Protein AF-A0A1G1YD61-F1 (afdb_monomer)

Foldseek 3Di:
DVVVVVVVVVVVPVVDDPDPVVVVVVVVVVVVVVVVVPPPPCCDPVVVCVVVCVVCVVPVPVVVVVVVVVCCCVVVVVVLVVVLCVDAAPDPSVVVVVVVLVVVLVPDPDLLVNLVSLLVLLVVLLVSLLVLLPDPPDDPVVSLNSNLVSLLSSLVSLLVLLVSLVVVLVVVVVCPVDDDDDPVLVVSLVSLQVSLVSLVVSLVSSVVSLVSHDPVSNVSCVVSSVSSVVSSVSSNVSSVVSVVVVVVVVVVVVPPPDDDDDDDDDDDDDDDDDDDDDDD

Sequence (280 aa):
MENNIIKEIKEIKKEVSPRPEWVKQSRALLLKEIAADSRPATLGIFDYSRFISQLFRQYAFEPAVVMLLIFATFLGSSLTLNAAFYSLPGAPLYRVKIALEKTQLALIPGEKEKIELKIEFAQKRFEELNKIARQTDVAPEEKTQQIKEAVAEFKTNVAAISTHLNKIKETIKQLDENKTVGQDKDQTVMMAISASAKTEELIKSIDQTIESLSETEKAEVQEIVSNVIKSAQEAGQSAQELKDQLSAEGEIKGAATSTDQAVETPVQSAGTTTDNTTQD

Radius of gyration: 48.23 Å; Cα contacts (8 Å, |Δi|>4): 158; chains: 1; bounding box: 71×90×150 Å

Structure (mmCIF, N/CA/C/O backbone):
data_AF-A0A1G1YD61-F1
#
_entry.id   AF-A0A1G1YD61-F1
#
loop_
_atom_site.group_PDB
_atom_site.id
_atom_site.type_symbol
_atom_site.label_atom_id
_atom_site.label_alt_id
_atom_site.label_comp_id
_atom_site.label_asym_id
_atom_site.label_entity_id
_atom_site.label_seq_id
_atom_site.pdbx_PDB_ins_code
_atom_site.Cartn_x
_atom_site.Cartn_y
_atom_site.Cartn_z
_atom_site.occupancy
_atom_site.B_iso_or_equiv
_atom_site.auth_seq_id
_atom_site.auth_comp_id
_atom_site.auth_asym_id
_atom_site.auth_atom_id
_atom_site.pdbx_PDB_model_num
ATOM 1 N N . MET A 1 1 ? -25.136 -58.229 -81.728 1.00 53.62 1 MET A N 1
ATOM 2 C CA . MET A 1 1 ? -24.269 -58.754 -82.812 1.00 53.62 1 MET A CA 1
ATOM 3 C C . MET A 1 1 ? -22.772 -58.657 -82.485 1.00 53.62 1 MET A C 1
ATOM 5 O O . MET A 1 1 ? -21.992 -59.341 -83.127 1.00 53.62 1 MET A O 1
ATOM 9 N N . GLU A 1 2 ? -22.354 -57.906 -81.458 1.00 59.12 2 GLU A N 1
ATOM 10 C CA . GLU A 1 2 ? -20.933 -57.670 -81.116 1.00 59.12 2 GLU A CA 1
ATOM 11 C C . GLU A 1 2 ? -20.164 -58.908 -80.609 1.00 59.12 2 GLU A C 1
ATOM 13 O O . GLU A 1 2 ? -18.976 -59.062 -80.886 1.00 59.12 2 GLU A O 1
ATOM 18 N N . ASN A 1 3 ? -20.835 -59.847 -79.932 1.00 68.00 3 ASN A N 1
ATOM 19 C CA . ASN A 1 3 ? -20.174 -61.012 -79.323 1.00 68.00 3 ASN A CA 1
ATOM 20 C C . ASN A 1 3 ? -19.639 -62.055 -80.325 1.00 68.00 3 ASN A C 1
ATOM 22 O O . ASN A 1 3 ? -18.779 -62.855 -79.956 1.00 68.00 3 ASN A O 1
ATOM 26 N N . ASN A 1 4 ? -20.122 -62.065 -81.573 1.00 72.88 4 ASN A N 1
ATOM 27 C CA . ASN A 1 4 ? -19.638 -63.004 -82.595 1.00 72.88 4 ASN A CA 1
ATOM 28 C C . ASN A 1 4 ? -18.327 -62.530 -83.233 1.00 72.88 4 ASN A C 1
ATOM 30 O O . ASN A 1 4 ? -17.418 -63.334 -83.418 1.00 72.88 4 ASN A O 1
ATOM 34 N N . ILE A 1 5 ? -18.177 -61.219 -83.440 1.00 76.12 5 ILE A N 1
ATOM 35 C CA . ILE A 1 5 ? -16.976 -60.617 -84.040 1.00 76.12 5 ILE A CA 1
ATOM 36 C C . ILE A 1 5 ? -15.741 -60.882 -83.163 1.00 76.12 5 ILE A C 1
ATOM 38 O O . ILE A 1 5 ? -14.671 -61.232 -83.655 1.00 76.12 5 ILE A O 1
ATOM 42 N N . ILE A 1 6 ? -15.891 -60.790 -81.837 1.00 77.25 6 ILE A N 1
ATOM 43 C CA . ILE A 1 6 ? -14.793 -61.050 -80.893 1.00 77.25 6 ILE A CA 1
ATOM 44 C C . ILE A 1 6 ? -14.344 -62.520 -80.947 1.00 77.25 6 ILE A C 1
ATOM 46 O O . ILE A 1 6 ? -13.149 -62.801 -80.818 1.00 77.25 6 ILE A O 1
ATOM 50 N N . LYS A 1 7 ? -15.274 -63.466 -81.144 1.00 77.69 7 LYS A N 1
ATOM 51 C CA . LYS A 1 7 ? -14.935 -64.890 -81.287 1.00 77.69 7 LYS A CA 1
ATOM 52 C C . LYS A 1 7 ? -14.167 -65.153 -82.581 1.00 77.69 7 LYS A C 1
ATOM 54 O O . LYS A 1 7 ? -13.121 -65.791 -82.514 1.00 77.69 7 LYS A O 1
ATOM 59 N N . GLU A 1 8 ? -14.617 -64.594 -83.702 1.00 76.38 8 GLU A N 1
ATOM 60 C CA . GLU A 1 8 ? -13.955 -64.738 -85.008 1.00 76.38 8 GLU A CA 1
ATOM 61 C C . GLU A 1 8 ? -12.532 -64.158 -85.002 1.00 76.38 8 GLU A C 1
ATOM 63 O O . GLU A 1 8 ? -11.581 -64.822 -85.413 1.00 76.38 8 GLU A O 1
ATOM 68 N N . ILE A 1 9 ? -12.340 -62.967 -84.424 1.00 77.25 9 ILE A N 1
ATOM 69 C CA . ILE A 1 9 ? -11.004 -62.359 -84.287 1.00 77.25 9 ILE A CA 1
ATOM 70 C C . ILE A 1 9 ? -10.076 -63.242 -83.438 1.00 77.25 9 ILE A C 1
ATOM 72 O O . ILE A 1 9 ? -8.878 -63.358 -83.714 1.00 77.25 9 ILE A O 1
ATOM 76 N N . LYS A 1 10 ? -10.607 -63.881 -82.389 1.00 75.69 10 LYS A N 1
ATOM 77 C CA . LYS A 1 10 ? -9.820 -64.734 -81.492 1.00 75.69 10 LYS A CA 1
ATOM 78 C C . LYS A 1 10 ? -9.401 -66.049 -82.153 1.00 75.69 10 LYS A C 1
ATOM 80 O O . LYS A 1 10 ? -8.330 -66.554 -81.817 1.00 75.69 10 LYS A O 1
ATOM 85 N N . GLU A 1 11 ? -10.205 -66.585 -83.069 1.00 78.12 11 GLU A N 1
ATOM 86 C CA . GLU A 1 11 ? -9.835 -67.758 -83.869 1.00 78.12 11 GLU A CA 1
ATOM 87 C C . GLU A 1 11 ? -8.770 -67.416 -84.913 1.00 78.12 11 GLU A C 1
ATOM 89 O O . GLU A 1 11 ? -7.735 -68.079 -84.943 1.00 78.12 11 GLU A O 1
ATOM 94 N N . ILE A 1 12 ? -8.916 -66.302 -85.639 1.00 74.38 12 ILE A N 1
ATOM 95 C CA . ILE A 1 12 ? -7.910 -65.836 -86.613 1.00 74.38 12 ILE A CA 1
ATOM 96 C C . ILE A 1 12 ? -6.548 -65.578 -85.940 1.00 74.38 12 ILE A C 1
ATOM 98 O O . ILE A 1 12 ? -5.494 -65.908 -86.486 1.00 74.38 12 ILE A O 1
ATOM 102 N N . LYS A 1 13 ? -6.544 -65.051 -84.708 1.00 67.25 13 LYS A N 1
ATOM 103 C CA . LYS A 1 13 ? -5.316 -64.831 -83.924 1.00 67.25 13 LYS A CA 1
ATOM 104 C C . LYS A 1 13 ? -4.564 -66.128 -83.587 1.00 67.25 13 LYS A C 1
ATOM 106 O O . LYS A 1 13 ? -3.355 -66.074 -83.371 1.00 67.25 13 LYS A O 1
ATOM 111 N N . LYS A 1 14 ? -5.244 -67.278 -83.501 1.00 69.62 14 LYS A N 1
ATOM 112 C CA . LYS A 1 14 ? -4.572 -68.566 -83.245 1.00 69.62 14 LYS A CA 1
ATOM 113 C C . LYS A 1 14 ? -3.800 -69.062 -84.467 1.00 69.62 14 LYS A C 1
ATOM 115 O O . LYS A 1 14 ? -2.797 -69.743 -84.294 1.00 69.62 14 LYS A O 1
ATOM 120 N N . GLU A 1 15 ? -4.254 -68.711 -85.665 1.00 69.19 15 GLU A N 1
ATOM 121 C CA . GLU A 1 15 ? -3.682 -69.188 -86.926 1.00 69.19 15 GLU A CA 1
ATOM 122 C C . GLU A 1 15 ? -2.624 -68.226 -87.492 1.00 69.19 15 GLU A C 1
ATOM 124 O O . GLU A 1 15 ? -1.641 -68.652 -88.097 1.00 69.19 15 GLU A O 1
ATOM 129 N N . VAL A 1 16 ? -2.745 -66.924 -87.208 1.00 70.50 16 VAL A N 1
ATOM 130 C CA . VAL A 1 16 ? -1.792 -65.900 -87.657 1.00 70.50 16 VAL A CA 1
ATOM 131 C C . VAL A 1 16 ? -0.833 -65.522 -86.526 1.00 70.50 16 VAL A C 1
ATOM 133 O O . VAL A 1 16 ? -1.076 -64.598 -85.749 1.00 70.50 16 VAL A O 1
ATOM 136 N N . SER A 1 17 ? 0.297 -66.227 -86.441 1.00 72.38 17 SER A N 1
ATOM 137 C CA . SER A 1 17 ? 1.409 -65.819 -85.571 1.00 72.38 17 SER A CA 1
ATOM 138 C C . SER A 1 17 ? 2.208 -64.667 -86.203 1.00 72.38 17 SER A C 1
ATOM 140 O O . SER A 1 17 ? 2.475 -64.696 -87.409 1.00 72.38 17 SER A O 1
ATOM 142 N N . PRO A 1 18 ? 2.616 -63.643 -85.428 1.00 75.88 18 PRO A N 1
ATOM 143 C CA . PRO A 1 18 ? 3.391 -62.525 -85.957 1.00 75.88 18 PRO A CA 1
ATOM 144 C C . PRO A 1 18 ? 4.730 -63.008 -86.522 1.00 75.88 18 PRO A C 1
ATOM 146 O O . PRO A 1 18 ? 5.376 -63.897 -85.964 1.00 75.88 18 PRO A O 1
ATOM 149 N N . ARG A 1 19 ? 5.166 -62.399 -87.633 1.00 81.94 19 ARG A N 1
ATOM 150 C CA . ARG A 1 19 ? 6.444 -62.742 -88.272 1.00 81.94 19 ARG A CA 1
ATOM 151 C C . ARG A 1 19 ? 7.584 -62.554 -87.258 1.00 81.94 19 ARG A C 1
ATOM 153 O O . ARG A 1 19 ? 7.657 -61.491 -86.637 1.00 81.94 19 ARG A O 1
ATOM 160 N N . PRO A 1 20 ? 8.498 -63.527 -87.103 1.00 80.94 20 PRO A N 1
ATOM 161 C CA . PRO A 1 20 ? 9.509 -63.506 -86.042 1.00 80.94 20 PRO A CA 1
ATOM 162 C C . PRO A 1 20 ? 10.431 -62.280 -86.112 1.00 80.94 20 PRO A C 1
ATOM 164 O O . PRO A 1 20 ? 10.836 -61.749 -85.079 1.00 80.94 20 PRO A O 1
ATOM 167 N N . GLU A 1 21 ? 10.707 -61.779 -87.316 1.00 86.88 21 GLU A N 1
ATOM 168 C CA . GLU A 1 21 ? 11.518 -60.574 -87.517 1.00 86.88 21 GLU A CA 1
ATOM 169 C C . GLU A 1 21 ? 10.833 -59.299 -87.011 1.00 86.88 21 GLU A C 1
ATOM 171 O O . GLU A 1 21 ? 11.487 -58.444 -86.416 1.00 86.88 21 GLU A O 1
ATOM 176 N N . TRP A 1 22 ? 9.506 -59.199 -87.144 1.00 86.69 22 TRP A N 1
ATOM 177 C CA . TRP A 1 22 ? 8.751 -58.069 -86.599 1.00 86.69 22 TRP A CA 1
ATOM 178 C C . TRP A 1 22 ? 8.818 -58.055 -85.070 1.00 86.69 22 TRP A C 1
ATOM 180 O O . TRP A 1 22 ? 9.111 -57.024 -84.473 1.00 86.69 22 TRP A O 1
ATOM 190 N N . VAL A 1 23 ? 8.659 -59.219 -84.430 1.00 88.25 23 VAL A N 1
ATOM 191 C CA . VAL A 1 23 ? 8.735 -59.338 -82.964 1.00 88.25 23 VAL A CA 1
ATOM 192 C C . VAL A 1 23 ? 10.109 -58.909 -82.445 1.00 88.25 23 VAL A C 1
ATOM 194 O O . VAL A 1 23 ? 10.193 -58.178 -81.457 1.00 88.25 23 VAL A O 1
ATOM 197 N N . LYS A 1 24 ? 11.193 -59.319 -83.119 1.00 88.31 24 LYS A N 1
ATOM 198 C CA . LYS A 1 24 ? 12.556 -58.902 -82.753 1.00 88.31 24 LYS A CA 1
ATOM 199 C C . LYS A 1 24 ? 12.742 -57.390 -82.879 1.00 88.31 24 LYS A C 1
ATOM 201 O O . LYS A 1 24 ? 13.282 -56.780 -81.959 1.00 88.31 24 LYS A O 1
ATOM 206 N N . GLN A 1 25 ? 12.278 -56.785 -83.973 1.00 88.25 25 GLN A N 1
ATOM 207 C CA . GLN A 1 25 ? 12.403 -55.343 -84.204 1.00 88.25 25 GLN A CA 1
ATOM 208 C C . GLN A 1 25 ? 11.571 -54.527 -83.212 1.00 88.25 25 GLN A C 1
ATOM 210 O O . GLN A 1 25 ? 12.086 -53.582 -82.620 1.00 88.25 25 GLN A O 1
ATOM 215 N N . SER A 1 26 ? 10.323 -54.924 -82.956 1.00 87.25 26 SER A N 1
ATOM 216 C CA . SER A 1 26 ? 9.474 -54.276 -81.954 1.00 87.25 26 SER A CA 1
ATOM 217 C C . SER A 1 26 ? 10.071 -54.394 -80.558 1.00 87.25 26 SER A C 1
ATOM 219 O O . SER A 1 26 ? 10.106 -53.410 -79.826 1.00 87.25 26 SER A O 1
ATOM 221 N N . ARG A 1 27 ? 10.618 -55.561 -80.195 1.00 87.06 27 ARG A N 1
ATOM 222 C CA . ARG A 1 27 ? 11.314 -55.729 -78.915 1.00 87.06 27 ARG A CA 1
ATOM 223 C C . ARG A 1 27 ? 12.541 -54.824 -78.821 1.00 87.06 27 ARG A C 1
ATOM 225 O O . ARG A 1 27 ? 12.740 -54.199 -77.788 1.00 87.06 27 ARG A O 1
ATOM 232 N N . ALA A 1 28 ? 13.344 -54.734 -79.879 1.00 89.81 28 ALA A N 1
ATOM 233 C CA . ALA A 1 28 ? 14.521 -53.870 -79.906 1.00 89.81 28 ALA A CA 1
ATOM 234 C C . ALA A 1 28 ? 14.150 -52.381 -79.789 1.00 89.81 28 ALA A C 1
ATOM 236 O O . ALA A 1 28 ? 14.800 -51.652 -79.045 1.00 89.81 28 ALA A O 1
ATOM 237 N N . LEU A 1 29 ? 13.083 -51.943 -80.465 1.00 88.44 29 LEU A N 1
ATOM 238 C CA . LEU A 1 29 ? 12.569 -50.575 -80.367 1.00 88.44 29 LEU A CA 1
ATOM 239 C C . LEU A 1 29 ? 12.036 -50.260 -78.967 1.00 88.44 29 LEU A C 1
ATOM 241 O O . LEU A 1 29 ? 12.389 -49.230 -78.406 1.00 88.44 29 LEU A O 1
ATOM 245 N N . LEU A 1 30 ? 11.257 -51.166 -78.369 1.00 89.12 30 LEU A N 1
ATOM 246 C CA . LEU A 1 30 ? 10.736 -50.985 -77.011 1.00 89.12 30 LEU A CA 1
ATOM 247 C C . LEU A 1 30 ? 11.854 -50.957 -75.970 1.00 89.12 30 LEU A C 1
ATOM 249 O O . LEU A 1 30 ? 11.824 -50.137 -75.062 1.00 89.12 30 LEU A O 1
ATOM 253 N N . LEU A 1 31 ? 12.865 -51.819 -76.107 1.00 87.69 31 LEU A N 1
ATOM 254 C CA . LEU A 1 31 ? 14.019 -51.800 -75.210 1.00 87.69 31 LEU A CA 1
ATOM 255 C C . LEU A 1 31 ? 14.847 -50.525 -75.373 1.00 87.69 31 LEU A C 1
ATOM 257 O O . LEU A 1 31 ? 15.370 -50.028 -74.383 1.00 87.69 31 LEU A O 1
ATOM 261 N N . LYS A 1 32 ? 14.939 -49.975 -76.589 1.00 83.31 32 LYS A N 1
ATOM 262 C CA . LYS A 1 32 ? 15.587 -48.683 -76.832 1.00 83.31 32 LYS A CA 1
ATOM 263 C C . LYS A 1 32 ? 14.823 -47.536 -76.165 1.00 83.31 32 LYS A C 1
ATOM 265 O O . LYS A 1 32 ? 15.465 -46.674 -75.578 1.00 83.31 32 LYS A O 1
ATOM 270 N N . GLU A 1 33 ? 13.492 -47.558 -76.208 1.00 80.31 33 GLU A N 1
ATOM 271 C CA . GLU A 1 33 ? 12.650 -46.546 -75.559 1.00 80.31 33 GLU A CA 1
ATOM 272 C C . GLU A 1 33 ? 12.723 -46.648 -74.030 1.00 80.31 33 GLU A C 1
ATOM 274 O O . GLU A 1 33 ? 12.999 -45.664 -73.356 1.00 80.31 33 GLU A O 1
ATOM 279 N N . ILE A 1 34 ? 12.605 -47.857 -73.471 1.00 75.88 34 ILE A N 1
ATOM 280 C CA . ILE A 1 34 ? 12.710 -48.087 -72.021 1.00 75.88 34 ILE A CA 1
ATOM 281 C C . ILE A 1 34 ? 14.112 -47.731 -71.507 1.00 75.88 34 ILE A C 1
ATOM 283 O O . ILE A 1 34 ? 14.251 -47.162 -70.425 1.00 75.88 34 ILE A O 1
ATOM 287 N N . ALA A 1 35 ? 15.163 -48.037 -72.273 1.00 74.69 35 ALA A N 1
ATOM 288 C CA . ALA A 1 35 ? 16.525 -47.646 -71.922 1.00 74.69 35 ALA A CA 1
ATOM 289 C C . ALA A 1 35 ? 16.739 -46.125 -72.020 1.00 74.69 35 ALA A C 1
ATOM 291 O O . ALA A 1 35 ? 17.508 -45.578 -71.232 1.00 74.69 35 ALA A O 1
ATOM 292 N N . ALA A 1 36 ? 16.056 -45.438 -72.943 1.00 67.25 36 ALA A N 1
ATOM 293 C CA . ALA A 1 36 ? 16.099 -43.980 -73.064 1.00 67.25 36 ALA A CA 1
ATOM 294 C C . ALA A 1 36 ? 15.318 -43.265 -71.943 1.00 67.25 36 ALA A C 1
ATOM 296 O O . ALA A 1 36 ? 15.744 -42.197 -71.498 1.00 67.25 36 ALA A O 1
ATOM 297 N N . ASP A 1 37 ? 14.239 -43.878 -71.444 1.00 61.28 37 ASP A N 1
ATOM 298 C CA . ASP A 1 37 ? 13.424 -43.372 -70.327 1.00 61.28 37 ASP A CA 1
ATOM 299 C C . ASP A 1 37 ? 13.930 -43.802 -68.941 1.00 61.28 37 ASP A C 1
ATOM 301 O O . ASP A 1 37 ? 13.465 -43.307 -67.914 1.00 61.28 37 ASP A O 1
ATOM 305 N N . SER A 1 38 ? 14.951 -44.662 -68.878 1.00 57.62 38 SER A N 1
ATOM 306 C CA . SER A 1 38 ? 15.644 -45.023 -67.636 1.00 57.62 38 SER A CA 1
ATOM 307 C C . SER A 1 38 ? 16.611 -43.917 -67.194 1.00 57.62 38 SER A C 1
ATOM 309 O O . SER A 1 38 ? 17.792 -44.156 -66.943 1.00 57.62 38 SER A O 1
ATOM 311 N N . ARG A 1 39 ? 16.123 -42.677 -67.080 1.00 56.72 39 ARG A N 1
ATOM 312 C CA . ARG A 1 39 ? 16.802 -41.676 -66.255 1.00 56.72 39 ARG A CA 1
ATOM 313 C C . ARG A 1 39 ? 16.566 -42.099 -64.808 1.00 56.72 39 ARG A C 1
ATOM 315 O O . ARG A 1 39 ? 15.403 -42.214 -64.421 1.00 56.72 39 ARG A O 1
ATOM 322 N N . PRO A 1 40 ? 17.603 -42.349 -63.990 1.00 54.00 40 PRO A N 1
ATOM 323 C CA . PRO A 1 40 ? 17.363 -42.535 -62.573 1.00 54.00 40 PRO A CA 1
ATOM 324 C C . PRO A 1 40 ? 16.702 -41.246 -62.087 1.00 54.00 40 PRO A C 1
ATOM 326 O O . PRO A 1 40 ? 17.297 -40.172 -62.174 1.00 54.00 40 PRO A O 1
ATOM 329 N N . ALA A 1 41 ? 15.455 -41.334 -61.625 1.00 60.03 41 ALA A N 1
ATOM 330 C CA . ALA A 1 41 ? 14.856 -40.275 -60.837 1.00 60.03 41 ALA A CA 1
ATOM 331 C C . ALA A 1 41 ? 15.638 -40.234 -59.523 1.00 60.03 41 ALA A C 1
ATOM 333 O O . ALA A 1 41 ? 15.239 -40.811 -58.514 1.00 60.03 41 ALA A O 1
ATOM 334 N N . THR A 1 42 ? 16.818 -39.617 -59.548 1.00 58.66 42 THR A N 1
ATOM 335 C CA . THR A 1 42 ? 17.535 -39.247 -58.341 1.00 58.66 42 THR A CA 1
ATOM 336 C C . THR A 1 42 ? 16.735 -38.101 -57.750 1.00 58.66 42 THR A C 1
ATOM 338 O O . THR A 1 42 ? 17.018 -36.938 -58.018 1.00 58.66 42 THR A O 1
ATOM 341 N N . LEU A 1 43 ? 15.672 -38.436 -57.018 1.00 58.88 43 LEU A N 1
ATOM 342 C CA . LEU A 1 43 ? 15.023 -37.504 -56.110 1.00 58.88 43 LEU A CA 1
ATOM 343 C C . LEU A 1 43 ? 16.099 -37.091 -55.111 1.00 58.88 43 LEU A C 1
ATOM 345 O O . LEU A 1 43 ? 16.425 -37.828 -54.179 1.00 58.88 43 LEU A O 1
ATOM 349 N N . GLY A 1 44 ? 16.732 -35.953 -55.380 1.00 63.91 44 GLY A N 1
ATOM 350 C CA . GLY A 1 44 ? 17.731 -35.403 -54.494 1.00 63.91 44 GLY A CA 1
ATOM 351 C C . GLY A 1 44 ? 17.056 -35.019 -53.186 1.00 63.91 44 GLY A C 1
ATOM 352 O O . GLY A 1 44 ? 15.923 -34.538 -53.167 1.00 63.91 44 GLY A O 1
ATOM 353 N N . ILE A 1 45 ? 17.776 -35.160 -52.075 1.00 58.62 45 ILE A N 1
ATOM 354 C CA . ILE A 1 45 ? 17.341 -34.655 -50.761 1.00 58.62 45 ILE A CA 1
ATOM 355 C C . ILE A 1 45 ? 16.951 -33.160 -50.856 1.00 58.62 45 ILE A C 1
ATOM 357 O O . ILE A 1 45 ? 16.059 -32.693 -50.150 1.00 58.62 45 ILE A O 1
ATOM 361 N N . PHE A 1 46 ? 17.563 -32.430 -51.795 1.00 63.12 46 PHE A N 1
ATOM 362 C CA . PHE A 1 46 ? 17.259 -31.038 -52.125 1.00 63.12 46 PHE A CA 1
ATOM 363 C C . PHE A 1 46 ? 15.902 -30.814 -52.819 1.00 63.12 46 PHE A C 1
ATOM 365 O O . PHE A 1 46 ? 15.307 -29.756 -52.630 1.00 63.12 46 PHE A O 1
ATOM 372 N N . ASP A 1 47 ? 15.375 -31.780 -53.573 1.00 67.12 47 ASP A N 1
ATOM 373 C CA . ASP A 1 47 ? 14.050 -31.666 -54.202 1.00 67.12 47 ASP A CA 1
ATOM 374 C C . ASP A 1 47 ? 12.938 -31.932 -53.180 1.00 67.12 47 ASP A C 1
ATOM 376 O O . ASP A 1 47 ? 11.921 -31.234 -53.152 1.00 67.12 47 ASP A O 1
ATOM 380 N N . TYR A 1 48 ? 13.183 -32.865 -52.254 1.00 65.25 48 TYR A N 1
ATOM 381 C CA . TYR A 1 48 ? 12.298 -33.122 -51.118 1.00 65.25 48 TYR A CA 1
ATOM 382 C C . TYR A 1 48 ? 12.267 -31.931 -50.147 1.00 65.25 48 TYR A C 1
ATOM 384 O O . TYR A 1 48 ? 11.200 -31.535 -49.678 1.00 65.25 48 TYR A O 1
ATOM 392 N N . SER A 1 49 ? 13.419 -31.299 -49.886 1.00 65.88 49 SER A N 1
ATOM 393 C CA . SER A 1 49 ? 13.497 -30.124 -49.009 1.00 65.88 49 SER A CA 1
ATOM 394 C C . SER A 1 49 ? 12.836 -28.885 -49.618 1.00 65.88 49 SER A C 1
ATOM 396 O O . SER A 1 49 ? 12.235 -28.097 -48.888 1.00 65.88 49 SER A O 1
ATOM 398 N N . ARG A 1 50 ? 12.865 -28.720 -50.946 1.00 66.44 50 ARG A N 1
ATOM 399 C CA . ARG A 1 50 ? 12.163 -27.629 -51.640 1.00 66.44 50 ARG A CA 1
ATOM 400 C C . ARG A 1 50 ? 10.646 -27.798 -51.571 1.00 66.44 50 ARG A C 1
ATOM 402 O O . ARG A 1 50 ? 9.944 -26.835 -51.289 1.00 66.44 50 ARG A O 1
ATOM 409 N N . PHE A 1 51 ? 10.151 -29.024 -51.737 1.00 6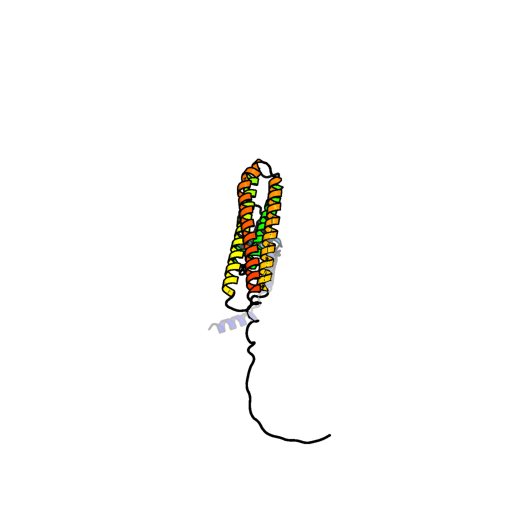4.88 51 PHE A N 1
ATOM 410 C CA . PHE A 1 51 ? 8.724 -29.332 -51.624 1.00 64.88 51 PHE A CA 1
ATOM 411 C C . PHE A 1 51 ? 8.219 -29.173 -50.181 1.00 64.88 51 PHE A C 1
ATOM 413 O O . PHE A 1 51 ? 7.226 -28.488 -49.939 1.00 64.88 51 PHE A O 1
ATOM 420 N N . ILE A 1 52 ? 8.958 -29.708 -49.202 1.00 64.06 52 ILE A N 1
ATOM 421 C CA . ILE A 1 52 ? 8.651 -29.549 -47.773 1.00 64.06 52 ILE A CA 1
ATOM 422 C C . ILE A 1 52 ? 8.717 -28.073 -47.364 1.00 64.06 52 ILE A C 1
ATOM 424 O O . ILE A 1 52 ? 7.758 -27.555 -46.802 1.00 64.06 52 ILE A O 1
ATOM 428 N N . SER A 1 53 ? 9.791 -27.348 -47.680 1.00 64.50 53 SER A N 1
ATOM 429 C CA . SER A 1 53 ? 9.903 -25.928 -47.308 1.00 64.50 53 SER A CA 1
ATOM 430 C C . SER A 1 53 ? 8.802 -25.062 -47.926 1.00 64.50 53 SER A C 1
ATOM 432 O O . SER A 1 53 ? 8.358 -24.113 -47.287 1.00 64.50 53 SER A O 1
ATOM 434 N N . GLN A 1 54 ? 8.298 -25.405 -49.113 1.00 62.47 54 GLN A N 1
ATOM 435 C CA . GLN A 1 54 ? 7.194 -24.693 -49.754 1.00 62.47 54 GLN A CA 1
ATOM 436 C C . GLN A 1 54 ? 5.827 -25.007 -49.114 1.00 62.47 54 GLN A C 1
ATOM 438 O O . GLN A 1 54 ? 5.015 -24.096 -48.977 1.00 62.47 54 GLN A O 1
ATOM 443 N N . LEU A 1 55 ? 5.608 -26.235 -48.624 1.00 58.44 55 LEU A N 1
ATOM 444 C CA . LEU A 1 55 ? 4.441 -26.597 -47.800 1.00 58.44 55 LEU A CA 1
ATOM 445 C C . LEU A 1 55 ? 4.475 -25.949 -46.402 1.00 58.44 55 LEU A C 1
ATOM 447 O O . LEU A 1 55 ? 3.457 -25.463 -45.915 1.00 58.44 55 LEU A O 1
ATOM 451 N N . PHE A 1 56 ? 5.645 -25.897 -45.760 1.00 56.53 56 PHE A N 1
ATOM 452 C CA . PHE A 1 56 ? 5.797 -25.329 -44.415 1.00 56.53 56 PHE A CA 1
ATOM 453 C C . PHE A 1 56 ? 5.830 -23.791 -44.402 1.00 56.53 56 PHE A C 1
ATOM 455 O O . PHE A 1 56 ? 5.432 -23.184 -43.410 1.00 56.53 56 PHE A O 1
ATOM 462 N N . ARG A 1 57 ? 6.225 -23.130 -45.499 1.00 59.09 57 ARG A N 1
ATOM 463 C CA . ARG A 1 57 ? 6.265 -21.657 -45.596 1.00 59.09 57 ARG A CA 1
ATOM 464 C C . ARG A 1 57 ? 4.882 -20.999 -45.545 1.00 59.09 57 ARG A C 1
ATOM 466 O O . ARG A 1 57 ? 4.807 -19.823 -45.204 1.00 59.09 57 ARG A O 1
ATOM 473 N N . GLN A 1 58 ? 3.810 -21.734 -45.847 1.00 56.50 58 GLN A N 1
ATOM 474 C CA . GLN A 1 58 ? 2.442 -21.202 -45.838 1.00 56.50 58 GLN A CA 1
ATOM 475 C C . GLN A 1 58 ? 1.661 -21.536 -44.552 1.00 56.50 58 GLN A C 1
ATOM 477 O O . GLN A 1 58 ? 0.711 -20.831 -44.241 1.00 56.50 58 GLN A O 1
ATOM 482 N N . TYR A 1 59 ? 2.095 -22.538 -43.771 1.00 57.09 59 TYR A N 1
ATOM 483 C CA . TYR A 1 59 ? 1.385 -23.008 -42.567 1.00 57.09 59 TYR A CA 1
ATOM 484 C C . TYR A 1 59 ? 2.159 -22.873 -41.243 1.00 57.09 59 TYR A C 1
ATOM 486 O O . TYR A 1 59 ? 1.557 -22.992 -40.180 1.00 57.09 59 TYR A O 1
ATOM 494 N N . ALA A 1 60 ? 3.473 -22.619 -41.257 1.00 56.66 60 ALA A N 1
ATOM 495 C CA . ALA A 1 60 ? 4.262 -22.544 -40.020 1.00 56.66 60 ALA A CA 1
ATOM 496 C C . ALA A 1 60 ? 4.263 -21.156 -39.353 1.00 56.66 60 ALA A C 1
ATOM 498 O O . ALA A 1 60 ? 4.534 -21.059 -38.158 1.00 56.66 60 ALA A O 1
ATOM 499 N N . PHE A 1 61 ? 3.959 -20.081 -40.089 1.00 57.62 61 PHE A N 1
ATOM 500 C CA . PHE A 1 61 ? 4.043 -18.722 -39.541 1.00 57.62 61 PHE A CA 1
ATOM 501 C C . PHE A 1 61 ? 2.832 -18.329 -38.684 1.00 57.62 61 PHE A C 1
ATOM 503 O O . PHE A 1 61 ? 3.005 -17.611 -37.705 1.00 57.62 61 PHE A O 1
ATOM 510 N N . GLU A 1 62 ? 1.630 -18.831 -38.971 1.00 61.69 62 GLU A N 1
ATOM 511 C CA . GLU A 1 62 ? 0.426 -18.483 -38.199 1.00 61.69 62 GLU A CA 1
ATOM 512 C C . GLU A 1 62 ? 0.430 -19.035 -36.758 1.00 61.69 62 GLU A C 1
ATOM 514 O O . GLU A 1 62 ? 0.316 -18.238 -35.823 1.00 61.69 62 GLU A O 1
ATOM 519 N N . PRO A 1 63 ? 0.631 -20.347 -36.507 1.00 69.44 63 PRO A N 1
ATOM 520 C CA . PRO A 1 63 ? 0.616 -20.870 -35.142 1.00 69.44 63 PRO A CA 1
ATOM 521 C C . PRO A 1 63 ? 1.853 -20.447 -34.344 1.00 69.44 63 PRO A C 1
ATOM 523 O O . PRO A 1 63 ? 1.761 -20.289 -33.130 1.00 69.44 63 PRO A O 1
ATOM 526 N N . ALA A 1 64 ? 2.997 -20.221 -35.000 1.00 73.19 64 ALA A N 1
ATOM 527 C CA . ALA A 1 64 ? 4.210 -19.756 -34.333 1.00 73.19 64 ALA A CA 1
ATOM 528 C C . ALA A 1 64 ? 4.079 -18.307 -33.849 1.00 73.19 64 ALA A C 1
ATOM 530 O O . ALA A 1 64 ? 4.510 -18.008 -32.741 1.00 73.19 64 ALA A O 1
ATOM 531 N N . VAL A 1 65 ? 3.448 -17.419 -34.627 1.00 76.62 65 VAL A N 1
ATOM 532 C CA . VAL A 1 65 ? 3.181 -16.034 -34.202 1.00 76.62 65 VAL A CA 1
ATOM 533 C C . VAL A 1 65 ? 2.132 -15.995 -33.096 1.00 76.62 65 VAL A C 1
ATOM 535 O O . VAL A 1 65 ? 2.311 -15.262 -32.129 1.00 76.62 65 VAL A O 1
ATOM 538 N N . VAL A 1 66 ? 1.081 -16.815 -33.174 1.00 79.69 66 VAL A N 1
ATOM 539 C CA . VAL A 1 66 ? 0.086 -16.921 -32.094 1.00 79.69 66 VAL A CA 1
ATOM 540 C C . VAL A 1 66 ? 0.715 -17.491 -30.822 1.00 79.69 66 VAL A C 1
ATOM 542 O O . VAL A 1 66 ? 0.520 -16.928 -29.752 1.00 79.69 66 VAL A O 1
ATOM 545 N N . MET A 1 67 ? 1.536 -18.540 -30.914 1.00 79.12 67 MET A N 1
ATOM 546 C CA . MET A 1 67 ? 2.269 -19.077 -29.763 1.00 79.12 67 MET A CA 1
ATOM 547 C C . MET A 1 67 ? 3.296 -18.086 -29.220 1.00 79.12 67 MET A C 1
ATOM 549 O O . MET A 1 67 ? 3.422 -17.981 -28.008 1.00 79.12 67 MET A O 1
ATOM 553 N N . LEU A 1 68 ? 3.983 -17.321 -30.073 1.00 79.62 68 LEU A N 1
ATOM 554 C CA . LEU A 1 68 ? 4.875 -16.239 -29.655 1.00 79.62 68 LEU A CA 1
ATOM 555 C C . LEU A 1 68 ? 4.093 -15.125 -28.955 1.00 79.62 68 LEU A C 1
ATOM 557 O O . LEU A 1 68 ? 4.565 -14.620 -27.950 1.00 79.62 68 LEU A O 1
ATOM 561 N N . LEU A 1 69 ? 2.904 -14.755 -29.438 1.00 78.44 69 LEU A N 1
ATOM 562 C CA . LEU A 1 69 ? 2.041 -13.763 -28.793 1.00 78.44 69 LEU A CA 1
ATOM 563 C C . LEU A 1 69 ? 1.493 -14.273 -27.461 1.00 78.44 69 LEU A C 1
ATOM 565 O O . LEU A 1 69 ? 1.474 -13.520 -26.493 1.00 78.44 69 LEU A O 1
ATOM 569 N N . ILE A 1 70 ? 1.106 -15.546 -27.376 1.00 79.50 70 ILE A N 1
ATOM 570 C CA . ILE A 1 70 ? 0.703 -16.188 -26.121 1.00 79.50 70 ILE A CA 1
ATOM 571 C C . ILE A 1 70 ? 1.895 -16.204 -25.162 1.00 79.50 70 ILE A C 1
ATOM 573 O O . ILE A 1 70 ? 1.775 -15.699 -24.054 1.00 79.50 70 ILE A O 1
ATOM 577 N N . PHE A 1 71 ? 3.072 -16.669 -25.586 1.00 76.69 71 PHE A N 1
ATOM 578 C CA . PHE A 1 71 ? 4.283 -16.636 -24.764 1.00 76.69 71 PHE A CA 1
ATOM 579 C C . PHE A 1 71 ? 4.665 -15.209 -24.365 1.00 76.69 71 PHE A C 1
ATOM 581 O O . PHE A 1 71 ? 4.952 -14.977 -23.202 1.00 76.69 71 PHE A O 1
ATOM 588 N N . ALA A 1 72 ? 4.613 -14.232 -25.266 1.00 72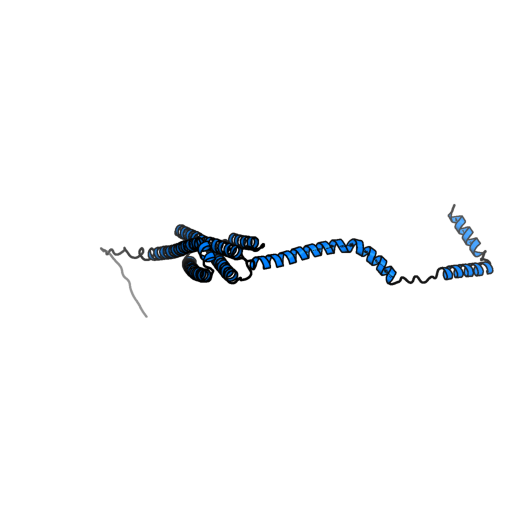.44 72 ALA A N 1
ATOM 589 C CA . ALA A 1 72 ? 4.900 -12.833 -24.966 1.00 72.44 72 ALA A CA 1
ATOM 590 C C . ALA A 1 72 ? 3.869 -12.231 -24.003 1.00 72.44 72 ALA A C 1
ATOM 592 O O . ALA A 1 72 ? 4.236 -11.436 -23.146 1.00 72.44 72 ALA A O 1
ATOM 593 N N . THR A 1 73 ? 2.603 -12.643 -24.082 1.00 68.56 73 THR A N 1
ATOM 594 C CA . THR A 1 73 ? 1.558 -12.216 -23.143 1.00 68.56 73 THR A CA 1
ATOM 595 C C . THR A 1 73 ? 1.738 -12.887 -21.786 1.00 68.56 73 THR A C 1
ATOM 597 O O . THR A 1 73 ? 1.634 -12.214 -20.770 1.00 68.56 73 THR A O 1
ATOM 600 N N . PHE A 1 74 ? 2.064 -14.179 -21.730 1.00 66.62 74 PHE A N 1
ATOM 601 C CA . PHE A 1 74 ? 2.258 -14.919 -20.480 1.00 66.62 74 PHE A CA 1
ATOM 602 C C . PHE A 1 74 ? 3.575 -14.548 -19.781 1.00 66.62 74 PHE A C 1
ATOM 604 O O . PHE A 1 74 ? 3.560 -14.212 -18.599 1.00 66.62 74 PHE A O 1
ATOM 611 N N . LEU A 1 75 ? 4.703 -14.526 -20.499 1.00 60.09 75 LEU A N 1
ATOM 612 C CA . LEU A 1 75 ? 5.991 -14.067 -19.964 1.00 60.09 75 LEU A CA 1
ATOM 613 C C . LEU A 1 75 ? 5.959 -12.565 -19.693 1.00 60.09 75 LEU A C 1
ATOM 615 O O . LEU A 1 75 ? 6.452 -12.129 -18.657 1.00 60.09 75 LEU A O 1
ATOM 619 N N . GLY A 1 76 ? 5.345 -11.781 -20.581 1.00 58.59 76 GLY A N 1
ATOM 620 C CA . GLY A 1 76 ? 5.141 -10.352 -20.378 1.00 58.59 76 GLY A CA 1
ATOM 621 C C . GLY A 1 76 ? 4.325 -10.083 -19.122 1.00 58.59 76 GLY A C 1
ATOM 622 O O . GLY A 1 76 ? 4.757 -9.276 -18.308 1.00 58.59 76 GLY A O 1
ATOM 623 N N . SER A 1 77 ? 3.222 -10.808 -18.904 1.00 57.41 77 SER A N 1
ATOM 624 C CA . SER A 1 77 ? 2.371 -10.665 -17.713 1.00 57.41 77 SER A CA 1
ATOM 625 C C . SER A 1 77 ? 3.073 -11.129 -16.439 1.00 57.41 77 SER A C 1
ATOM 627 O O . SER A 1 77 ? 3.071 -10.400 -15.456 1.00 57.41 77 SER A O 1
ATOM 629 N N . SER A 1 78 ? 3.736 -12.290 -16.423 1.00 54.84 78 SER A N 1
ATOM 630 C CA . SER A 1 78 ? 4.437 -12.753 -15.214 1.00 54.84 78 SER A CA 1
ATOM 631 C C . SER A 1 78 ? 5.628 -11.866 -14.838 1.00 54.84 78 SER A C 1
ATOM 633 O O . SER A 1 78 ? 5.837 -11.604 -13.653 1.00 54.84 78 SER A O 1
ATOM 635 N N . LEU A 1 79 ? 6.387 -11.357 -15.815 1.00 54.66 79 LE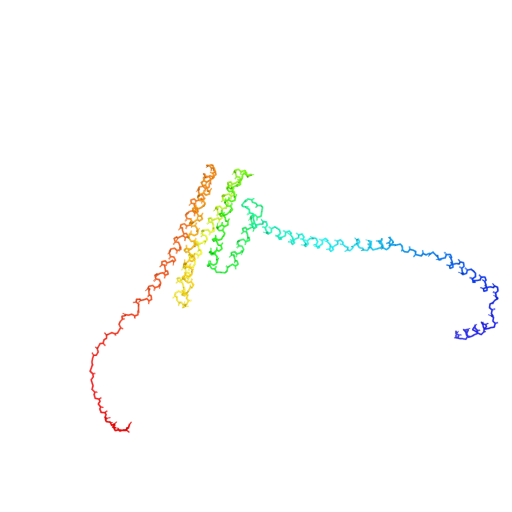U A N 1
ATOM 636 C CA . LEU A 1 79 ? 7.506 -10.448 -15.550 1.00 54.66 79 LEU A CA 1
ATOM 637 C C . LEU A 1 79 ? 7.030 -9.047 -15.144 1.00 54.66 79 LEU A C 1
ATOM 639 O O . LEU A 1 79 ? 7.600 -8.465 -14.224 1.00 54.66 79 LEU A O 1
ATOM 643 N N . THR A 1 80 ? 5.975 -8.515 -15.771 1.00 57.56 80 THR A N 1
ATOM 644 C CA . THR A 1 80 ? 5.411 -7.208 -15.381 1.00 57.56 80 THR A CA 1
ATOM 645 C C . THR A 1 80 ? 4.721 -7.249 -14.026 1.00 57.56 80 THR A C 1
ATOM 647 O O . THR A 1 80 ? 4.874 -6.303 -13.259 1.00 57.56 80 THR A O 1
ATOM 650 N N . LEU A 1 81 ? 4.029 -8.337 -13.677 1.00 55.41 81 LEU A N 1
ATOM 651 C CA . LEU A 1 81 ? 3.445 -8.501 -12.344 1.00 55.41 81 LEU A CA 1
ATOM 652 C C . LEU A 1 81 ? 4.536 -8.551 -11.271 1.00 55.41 81 LEU A C 1
ATOM 654 O O . LEU A 1 81 ? 4.434 -7.846 -10.269 1.00 55.41 81 LEU A O 1
ATOM 658 N N . ASN A 1 82 ? 5.616 -9.305 -11.501 1.00 60.16 82 ASN A N 1
ATOM 659 C CA . ASN A 1 82 ? 6.731 -9.353 -10.556 1.00 60.16 82 ASN A CA 1
ATOM 660 C C . ASN A 1 82 ? 7.426 -7.984 -10.431 1.00 60.16 82 ASN A C 1
ATOM 662 O O . ASN A 1 82 ? 7.684 -7.507 -9.329 1.00 60.16 82 ASN A O 1
ATOM 666 N N . ALA A 1 83 ? 7.648 -7.296 -11.554 1.00 65.31 83 ALA A N 1
ATOM 667 C CA . ALA A 1 83 ? 8.207 -5.945 -11.560 1.00 65.31 83 ALA A CA 1
ATOM 668 C C . ALA A 1 83 ? 7.301 -4.916 -10.856 1.00 65.31 83 ALA A C 1
ATOM 670 O O . ALA A 1 83 ? 7.810 -3.988 -10.228 1.00 65.31 83 ALA A O 1
ATOM 671 N N . ALA A 1 84 ? 5.974 -5.085 -10.898 1.00 69.75 84 ALA A N 1
ATOM 672 C CA . ALA A 1 84 ? 5.042 -4.233 -10.164 1.00 69.75 84 ALA A CA 1
ATOM 673 C C . ALA A 1 84 ? 5.212 -4.384 -8.643 1.00 69.75 84 ALA A C 1
ATOM 675 O O . ALA A 1 84 ? 5.253 -3.376 -7.942 1.00 69.75 84 ALA A O 1
ATOM 676 N N . PHE A 1 85 ? 5.408 -5.598 -8.116 1.00 75.75 85 PHE A N 1
ATOM 677 C CA . PHE A 1 85 ? 5.614 -5.795 -6.672 1.00 75.75 85 PHE A CA 1
ATOM 678 C C . PHE A 1 85 ? 6.882 -5.112 -6.137 1.00 75.75 85 PHE A C 1
ATOM 680 O O . PHE A 1 85 ? 6.873 -4.597 -5.016 1.00 75.75 85 PHE A O 1
ATOM 687 N N . TYR A 1 86 ? 7.940 -5.035 -6.948 1.00 81.19 86 TYR A N 1
ATOM 688 C CA . TYR A 1 86 ? 9.189 -4.349 -6.594 1.00 81.19 86 TYR A CA 1
ATOM 689 C C . TYR A 1 86 ? 9.232 -2.871 -6.993 1.00 81.19 86 TYR A C 1
ATOM 691 O O . TYR A 1 86 ? 10.219 -2.195 -6.700 1.00 81.19 86 TYR A O 1
ATOM 699 N N . SER A 1 87 ? 8.185 -2.355 -7.639 1.00 87.19 87 SER A N 1
ATOM 700 C CA . SER A 1 87 ? 8.146 -0.955 -8.057 1.00 87.19 87 SER A CA 1
ATOM 701 C C . SER A 1 87 ? 8.101 -0.005 -6.855 1.00 87.19 87 SER A C 1
ATOM 703 O O . SER A 1 87 ? 7.418 -0.270 -5.856 1.00 87.19 87 SER A O 1
ATOM 705 N N . LEU A 1 88 ? 8.869 1.081 -6.965 1.00 91.69 88 LEU A N 1
ATOM 706 C CA . LEU A 1 88 ? 8.861 2.217 -6.048 1.00 91.69 88 LEU A CA 1
ATOM 707 C C . LEU A 1 88 ? 7.862 3.278 -6.540 1.00 91.69 88 LEU A C 1
ATOM 709 O O . LEU A 1 88 ? 7.563 3.304 -7.739 1.00 91.69 88 LEU A O 1
ATOM 713 N N . PRO A 1 89 ? 7.377 4.162 -5.652 1.00 91.88 89 PRO A N 1
ATOM 714 C CA . PRO A 1 89 ? 6.679 5.386 -6.040 1.00 91.88 89 PRO A CA 1
ATOM 715 C C . PRO A 1 89 ? 7.367 6.107 -7.207 1.00 91.88 89 PRO A C 1
ATOM 717 O O . PRO A 1 89 ? 8.587 6.052 -7.348 1.00 91.88 89 PRO A O 1
ATOM 720 N N . GLY A 1 90 ? 6.588 6.731 -8.090 1.00 87.38 90 GLY A N 1
ATOM 721 C CA . GLY A 1 90 ? 7.094 7.320 -9.340 1.00 87.38 90 GLY A CA 1
ATOM 722 C C . GLY A 1 90 ? 7.425 6.331 -10.477 1.00 87.38 90 GLY A C 1
ATOM 723 O O . GLY A 1 90 ? 7.463 6.740 -11.638 1.00 87.38 90 GLY A O 1
ATOM 724 N N . ALA A 1 91 ? 7.587 5.028 -10.213 1.00 89.62 91 ALA A N 1
ATOM 725 C CA . ALA A 1 91 ? 7.830 4.047 -11.273 1.00 89.62 91 ALA A CA 1
ATOM 726 C C . ALA A 1 91 ? 6.554 3.741 -12.095 1.00 89.62 91 ALA A C 1
ATOM 728 O O . ALA A 1 91 ? 5.449 3.716 -11.543 1.00 89.62 91 ALA A O 1
ATOM 729 N N . PRO A 1 92 ? 6.667 3.390 -13.396 1.00 86.25 92 PRO A N 1
ATOM 730 C CA . PRO A 1 92 ? 5.503 3.164 -14.266 1.00 86.25 92 PRO A CA 1
ATOM 731 C C . PRO A 1 92 ? 4.503 2.116 -13.750 1.00 86.25 92 PRO A C 1
ATOM 733 O O . PRO A 1 92 ? 3.294 2.265 -13.921 1.00 86.25 92 PRO A O 1
ATOM 736 N N . LEU A 1 93 ? 4.999 1.058 -13.101 1.00 90.38 93 LEU A N 1
ATOM 737 C CA . LEU A 1 93 ? 4.184 -0.055 -12.600 1.00 90.38 93 LEU A CA 1
ATOM 738 C C . LEU A 1 93 ? 3.690 0.139 -11.158 1.00 90.38 93 LEU A C 1
ATOM 740 O O . LEU A 1 93 ? 2.951 -0.708 -10.655 1.00 90.38 93 LEU A O 1
ATOM 744 N N . TYR A 1 94 ? 4.017 1.257 -10.505 1.00 91.25 94 TYR A N 1
ATOM 745 C CA . TYR A 1 94 ? 3.594 1.511 -9.125 1.00 91.25 94 TYR A CA 1
ATOM 746 C C . TYR A 1 94 ? 2.074 1.613 -8.994 1.00 91.25 94 TYR A C 1
ATOM 748 O O . TYR A 1 94 ? 1.466 1.024 -8.105 1.00 91.25 94 TYR A O 1
ATOM 756 N N . ARG A 1 95 ? 1.409 2.245 -9.963 1.00 90.88 95 ARG A N 1
ATOM 757 C CA . ARG A 1 95 ? -0.062 2.300 -9.992 1.00 90.88 95 ARG A CA 1
ATOM 758 C C . ARG A 1 95 ? -0.695 0.911 -10.081 1.00 90.88 95 ARG A C 1
ATOM 760 O O . ARG A 1 95 ? -1.746 0.679 -9.488 1.00 90.88 95 ARG A O 1
ATOM 767 N N . VAL A 1 96 ? -0.047 -0.013 -10.795 1.00 90.75 96 VAL A N 1
ATOM 768 C CA . VAL A 1 96 ? -0.490 -1.411 -10.899 1.00 90.75 96 VAL A CA 1
ATOM 769 C C . VAL A 1 96 ? -0.335 -2.110 -9.551 1.00 90.75 96 VAL A C 1
ATOM 771 O O . VAL A 1 96 ? -1.263 -2.785 -9.117 1.00 90.75 96 VAL A O 1
ATOM 774 N N . LYS A 1 97 ? 0.781 -1.886 -8.847 1.00 92.56 97 LYS A N 1
ATOM 775 C CA . LYS A 1 97 ? 0.993 -2.382 -7.480 1.00 92.56 97 LYS A CA 1
ATOM 776 C C . LYS A 1 97 ? -0.130 -1.947 -6.539 1.00 92.56 97 LYS A C 1
ATOM 778 O O . LYS A 1 97 ? -0.768 -2.793 -5.921 1.00 92.56 97 LYS A O 1
ATOM 783 N N . ILE A 1 98 ? -0.434 -0.649 -6.501 1.00 94.19 98 ILE A N 1
ATOM 784 C CA . ILE A 1 98 ? -1.511 -0.106 -5.662 1.00 94.19 98 ILE A CA 1
ATOM 785 C C . ILE A 1 98 ? -2.876 -0.695 -6.047 1.00 94.19 98 ILE A C 1
ATOM 787 O O . ILE A 1 98 ? -3.692 -1.000 -5.177 1.00 94.19 98 ILE A O 1
ATOM 791 N N . ALA A 1 99 ? -3.146 -0.888 -7.340 1.00 93.12 99 ALA A N 1
ATOM 792 C CA . ALA A 1 99 ? -4.387 -1.515 -7.795 1.00 93.12 99 ALA A CA 1
ATOM 793 C C . ALA A 1 99 ? -4.499 -2.987 -7.354 1.00 93.12 99 ALA A C 1
ATOM 795 O O . ALA A 1 99 ? -5.573 -3.416 -6.923 1.00 93.12 99 ALA A O 1
ATOM 796 N N . LEU A 1 100 ? -3.401 -3.747 -7.410 1.00 91.81 100 LEU A N 1
ATOM 797 C CA . LEU A 1 100 ? -3.345 -5.128 -6.923 1.00 91.81 100 LEU A CA 1
ATOM 798 C C . LEU A 1 100 ? -3.573 -5.193 -5.408 1.00 91.81 100 LEU A C 1
ATOM 800 O O . LEU A 1 100 ? -4.396 -5.984 -4.958 1.00 91.81 100 LEU A O 1
ATOM 804 N N . GLU A 1 101 ? -2.930 -4.315 -4.636 1.00 93.88 101 GLU A N 1
ATOM 805 C CA . GLU A 1 101 ? -3.115 -4.206 -3.181 1.00 93.88 101 GLU A CA 1
ATOM 806 C C . GLU A 1 101 ? -4.575 -3.871 -2.813 1.00 93.88 101 GLU A C 1
ATOM 808 O O . GLU A 1 101 ? -5.172 -4.503 -1.940 1.00 93.88 101 GLU A O 1
ATOM 813 N N . LYS A 1 102 ? -5.205 -2.928 -3.528 1.00 94.00 102 LYS A N 1
ATOM 814 C CA . LYS A 1 102 ? -6.630 -2.590 -3.346 1.00 94.00 102 LYS A CA 1
ATOM 815 C C . LYS A 1 102 ? -7.555 -3.755 -3.695 1.00 94.00 102 LYS A C 1
ATOM 817 O O . LYS A 1 102 ? -8.545 -3.973 -3.002 1.00 94.00 102 LYS A O 1
ATOM 822 N N . THR A 1 103 ? -7.229 -4.508 -4.743 1.00 94.06 103 THR A N 1
ATOM 823 C CA . THR A 1 103 ? -7.994 -5.697 -5.143 1.00 94.06 103 THR A CA 1
ATOM 824 C C . THR A 1 103 ? -7.876 -6.794 -4.090 1.00 94.06 103 THR A C 1
ATOM 826 O O . THR A 1 103 ? -8.885 -7.374 -3.700 1.00 94.06 103 THR A O 1
ATOM 829 N N . GLN A 1 104 ? -6.668 -7.029 -3.569 1.00 93.12 104 GLN A N 1
ATOM 830 C CA . GLN A 1 104 ? -6.436 -7.973 -2.479 1.00 93.12 104 GLN A CA 1
ATOM 831 C C . GLN A 1 104 ? -7.274 -7.600 -1.252 1.00 93.12 104 GLN A C 1
ATOM 833 O O . GLN A 1 104 ? -7.962 -8.454 -0.706 1.00 93.12 104 GLN A O 1
ATOM 838 N N . LEU A 1 105 ? -7.296 -6.320 -0.873 1.00 93.75 105 LEU A N 1
ATOM 839 C CA . LEU A 1 105 ? -8.115 -5.836 0.238 1.00 93.75 105 LEU A CA 1
ATOM 840 C C . LEU A 1 105 ? -9.622 -6.019 -0.007 1.00 93.75 105 LEU A C 1
ATOM 842 O O . LEU A 1 105 ? -10.350 -6.376 0.915 1.00 93.75 105 LEU A O 1
ATOM 846 N N . ALA A 1 106 ? -10.098 -5.785 -1.232 1.00 92.31 106 ALA A N 1
ATOM 847 C CA . ALA A 1 106 ? -11.512 -5.927 -1.584 1.00 92.31 106 ALA A CA 1
ATOM 848 C C . ALA A 1 106 ? -12.001 -7.386 -1.548 1.00 92.31 106 ALA A C 1
ATOM 850 O O . ALA A 1 106 ? -13.181 -7.629 -1.305 1.00 92.31 106 ALA A O 1
ATOM 851 N N . LEU A 1 107 ? -11.103 -8.348 -1.779 1.00 94.56 107 LEU A N 1
ATOM 852 C CA . LEU A 1 107 ? -11.405 -9.780 -1.732 1.00 94.56 107 LEU A CA 1
ATOM 853 C C . LEU A 1 107 ? -11.399 -10.354 -0.307 1.00 94.56 107 LEU A C 1
ATOM 855 O O . LEU A 1 107 ? -11.903 -11.457 -0.104 1.00 94.56 107 LEU A O 1
ATOM 859 N N . ILE A 1 108 ? -10.846 -9.632 0.672 1.00 92.00 108 ILE A N 1
ATOM 860 C CA . ILE A 1 108 ? -10.805 -10.059 2.075 1.00 92.00 108 ILE A CA 1
ATOM 861 C C . ILE A 1 108 ? -12.177 -9.781 2.722 1.00 92.00 108 ILE A C 1
ATOM 863 O O . ILE A 1 108 ? -12.577 -8.617 2.825 1.00 92.00 108 ILE A O 1
ATOM 867 N N . PRO A 1 109 ? -12.910 -10.806 3.197 1.00 86.31 109 PRO A N 1
ATOM 868 C CA . PRO A 1 109 ? -14.237 -10.601 3.773 1.00 86.31 109 PRO A CA 1
ATOM 869 C C . PRO A 1 109 ? -14.193 -10.032 5.201 1.00 86.31 109 PRO A C 1
ATOM 871 O O . PRO A 1 109 ? -15.001 -9.161 5.529 1.00 86.31 109 PRO A O 1
ATOM 874 N N . GLY A 1 110 ? -13.261 -10.488 6.041 1.00 84.44 110 GLY A N 1
ATOM 875 C CA . GLY A 1 110 ? -13.229 -10.155 7.467 1.00 84.44 110 GLY A CA 1
ATOM 876 C C . GLY A 1 110 ? -12.526 -8.833 7.787 1.00 84.44 110 GLY A C 1
ATOM 877 O O . GLY A 1 110 ? -11.539 -8.451 7.162 1.00 84.44 110 GLY A O 1
ATOM 878 N N . GLU A 1 111 ? -13.067 -8.090 8.756 1.00 85.00 111 GLU A N 1
ATOM 879 C CA . GLU A 1 111 ? -12.532 -6.779 9.166 1.00 85.00 111 GLU A CA 1
ATOM 880 C C . GLU A 1 111 ? -11.178 -6.898 9.873 1.00 85.00 111 GLU A C 1
ATOM 882 O O . GLU A 1 111 ? -10.312 -6.037 9.725 1.00 85.00 111 GLU A O 1
ATOM 887 N N . LYS A 1 112 ? -10.972 -8.004 10.585 1.00 82.56 112 LYS A N 1
ATOM 888 C CA . LYS A 1 112 ? -9.716 -8.325 11.249 1.00 82.56 112 LYS A CA 1
ATOM 889 C C . LYS A 1 112 ? -8.596 -8.519 10.225 1.00 82.56 112 LYS A C 1
ATOM 891 O O . LYS A 1 112 ? -7.583 -7.832 10.274 1.00 82.56 112 LYS A O 1
ATOM 896 N N . GLU A 1 113 ? -8.807 -9.375 9.236 1.00 87.56 113 GLU A N 1
ATOM 897 C CA . GLU A 1 113 ? -7.843 -9.658 8.171 1.00 87.56 113 GLU A CA 1
ATOM 898 C C . GLU A 1 113 ? -7.544 -8.403 7.332 1.00 87.56 113 GLU A C 1
ATOM 900 O O . GLU A 1 113 ? -6.410 -8.199 6.898 1.00 87.56 113 GLU A O 1
ATOM 905 N N . LYS A 1 114 ? -8.529 -7.507 7.150 1.00 90.62 114 LYS A N 1
ATOM 906 C CA . LYS A 1 114 ? -8.300 -6.194 6.518 1.00 90.62 114 LYS A CA 1
ATOM 907 C C . LYS A 1 114 ? -7.331 -5.334 7.321 1.00 90.62 114 LYS A C 1
ATOM 909 O O . LYS A 1 114 ? -6.473 -4.695 6.718 1.00 90.62 114 LYS A O 1
ATOM 914 N N . ILE A 1 115 ? -7.444 -5.318 8.651 1.00 88.94 115 ILE A N 1
ATOM 915 C CA . ILE A 1 115 ? -6.497 -4.603 9.516 1.00 88.94 115 ILE A CA 1
ATOM 916 C C . ILE A 1 115 ? -5.088 -5.177 9.345 1.00 88.94 115 ILE A C 1
ATOM 918 O O . ILE A 1 115 ? -4.153 -4.403 9.159 1.00 88.94 115 ILE A O 1
ATOM 922 N N . GLU A 1 116 ? -4.933 -6.506 9.331 1.00 89.88 116 GLU A N 1
ATOM 923 C CA . GLU A 1 116 ? -3.623 -7.147 9.120 1.00 89.88 116 GLU A CA 1
ATOM 924 C C . GLU A 1 116 ? -2.980 -6.687 7.819 1.00 89.88 116 GLU A C 1
ATOM 926 O O . GLU A 1 116 ? -1.841 -6.219 7.796 1.00 89.88 116 GLU A O 1
ATOM 931 N N . LEU A 1 117 ? -3.757 -6.760 6.740 1.00 93.31 117 LEU A N 1
ATOM 932 C CA . LEU A 1 117 ? -3.285 -6.421 5.413 1.00 93.31 117 LEU A CA 1
ATOM 933 C C . LEU A 1 117 ? -2.947 -4.928 5.300 1.00 93.31 117 LEU A C 1
ATOM 935 O O . LEU A 1 117 ? -1.980 -4.551 4.641 1.00 93.31 117 LEU A O 1
ATOM 939 N N . LYS A 1 118 ? -3.701 -4.057 5.981 1.00 93.12 118 LYS A N 1
ATOM 940 C CA . LYS A 1 118 ? -3.390 -2.625 6.052 1.00 93.12 118 LYS A CA 1
ATOM 941 C C . LYS A 1 118 ? -2.096 -2.334 6.805 1.00 93.12 118 LYS A C 1
ATOM 943 O O . LYS A 1 118 ? -1.350 -1.461 6.362 1.00 93.12 118 LYS A O 1
ATOM 948 N N . ILE A 1 119 ? -1.798 -3.068 7.877 1.00 91.31 119 ILE A N 1
ATOM 949 C CA . ILE A 1 119 ? -0.504 -2.973 8.572 1.00 91.31 119 ILE A CA 1
ATOM 950 C C . ILE A 1 119 ? 0.620 -3.427 7.642 1.00 91.31 119 ILE A C 1
ATOM 952 O O . ILE A 1 119 ? 1.642 -2.753 7.546 1.00 91.31 119 ILE A O 1
ATOM 956 N N . GLU A 1 120 ? 0.428 -4.530 6.916 1.00 92.81 120 GLU A N 1
ATOM 957 C CA . GLU A 1 120 ? 1.418 -5.024 5.955 1.00 92.81 120 GLU A CA 1
ATOM 958 C C . GLU A 1 120 ? 1.694 -3.989 4.852 1.00 92.81 120 GLU A C 1
ATOM 960 O O . GLU A 1 120 ? 2.846 -3.720 4.511 1.00 92.81 120 GLU A O 1
ATOM 965 N N . PHE A 1 121 ? 0.652 -3.349 4.316 1.00 95.00 121 PHE A N 1
ATOM 966 C CA . PHE A 1 121 ? 0.815 -2.280 3.331 1.00 95.00 121 PHE A CA 1
ATOM 967 C C . PHE A 1 121 ? 1.504 -1.047 3.923 1.00 95.00 121 PHE A C 1
ATOM 969 O O . PHE A 1 121 ? 2.356 -0.457 3.261 1.00 95.00 121 PHE A O 1
ATOM 976 N N . ALA A 1 122 ? 1.202 -0.671 5.167 1.00 92.44 122 ALA A N 1
ATOM 977 C CA . ALA A 1 122 ? 1.916 0.397 5.866 1.00 92.44 122 ALA A CA 1
ATOM 978 C C . ALA A 1 122 ? 3.412 0.058 6.029 1.00 92.44 122 ALA A C 1
ATOM 980 O O . ALA A 1 122 ? 4.274 0.872 5.698 1.00 92.44 122 ALA A O 1
ATOM 981 N N . GLN A 1 123 ? 3.741 -1.172 6.425 1.00 93.25 123 GLN A N 1
ATOM 982 C CA . GLN A 1 123 ? 5.124 -1.641 6.511 1.00 93.25 123 GLN A CA 1
ATOM 983 C C . GLN A 1 123 ? 5.831 -1.596 5.146 1.00 93.25 123 GLN A C 1
ATOM 985 O O . GLN A 1 123 ? 6.953 -1.101 5.049 1.00 93.25 123 GLN A O 1
ATOM 990 N N . LYS A 1 124 ? 5.160 -2.018 4.068 1.00 94.06 124 LYS A N 1
ATOM 991 C CA . LYS A 1 124 ? 5.689 -1.920 2.696 1.00 94.06 124 LYS A CA 1
ATOM 992 C C . LYS A 1 124 ? 5.985 -0.477 2.287 1.00 94.06 124 LYS A C 1
ATOM 994 O O . LYS A 1 124 ? 7.048 -0.217 1.728 1.00 94.06 124 LYS A O 1
ATOM 999 N N . ARG A 1 125 ? 5.095 0.474 2.595 1.00 94.19 125 ARG A N 1
ATOM 1000 C CA . ARG A 1 125 ? 5.334 1.905 2.328 1.00 94.19 125 ARG A CA 1
ATOM 1001 C C . ARG A 1 125 ? 6.539 2.438 3.108 1.00 94.19 125 ARG A C 1
ATOM 1003 O O . ARG A 1 125 ? 7.314 3.223 2.569 1.00 94.19 125 ARG A O 1
ATOM 1010 N N . PHE A 1 126 ? 6.755 1.969 4.335 1.00 92.31 126 PHE A N 1
ATOM 1011 C CA . PHE A 1 126 ? 7.959 2.298 5.100 1.00 92.31 126 PHE A CA 1
ATOM 1012 C C . PHE A 1 126 ? 9.241 1.697 4.490 1.00 92.31 126 PHE A C 1
ATOM 1014 O O . PHE A 1 126 ? 10.276 2.361 4.413 1.00 92.31 126 PHE A O 1
ATOM 1021 N N . GLU A 1 127 ? 9.203 0.455 4.011 1.00 92.75 127 GLU A N 1
ATOM 1022 C CA . GLU A 1 127 ? 10.344 -0.145 3.306 1.00 92.75 127 GLU A CA 1
ATOM 1023 C C . GLU A 1 127 ? 10.677 0.596 2.006 1.00 92.75 127 GLU A C 1
ATOM 1025 O O . GLU A 1 127 ? 11.849 0.770 1.666 1.00 92.75 127 GLU A O 1
ATOM 1030 N N . GLU A 1 128 ? 9.659 1.046 1.275 1.00 93.06 128 GLU A N 1
ATOM 1031 C CA . GLU A 1 128 ? 9.827 1.889 0.091 1.00 93.06 128 GLU A CA 1
ATOM 1032 C C . GLU A 1 128 ? 10.456 3.231 0.450 1.00 93.06 128 GLU A C 1
ATOM 1034 O O . GLU A 1 128 ? 11.429 3.619 -0.192 1.00 93.06 128 GLU A O 1
ATOM 1039 N N . LEU A 1 129 ? 9.983 3.885 1.515 1.00 92.06 129 LEU A N 1
ATOM 1040 C CA . LEU A 1 129 ? 10.574 5.121 2.024 1.00 92.06 129 LEU A CA 1
ATOM 1041 C C . LEU A 1 129 ? 12.071 4.951 2.320 1.00 92.06 129 LEU A C 1
ATOM 1043 O O . LEU A 1 129 ? 12.878 5.768 1.886 1.00 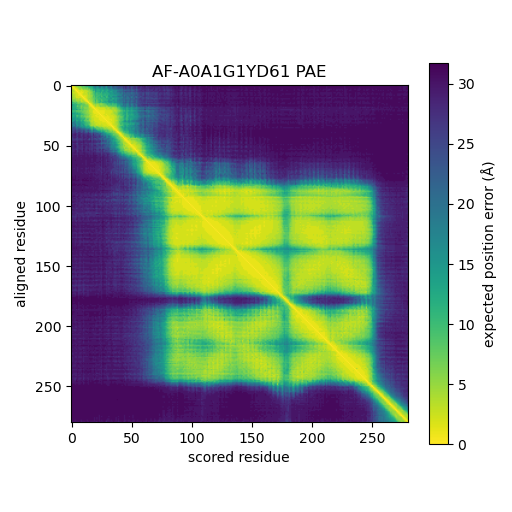92.06 129 LEU A O 1
ATOM 1047 N N . ASN A 1 130 ? 12.463 3.862 2.988 1.00 90.44 130 ASN A N 1
ATOM 1048 C CA . ASN A 1 130 ? 13.873 3.560 3.254 1.00 90.44 130 ASN A CA 1
ATOM 1049 C C . ASN A 1 130 ? 14.692 3.362 1.977 1.00 90.44 130 ASN A C 1
ATOM 1051 O O . ASN A 1 130 ? 15.842 3.797 1.899 1.00 90.44 130 ASN A O 1
ATOM 1055 N N . LYS A 1 131 ? 14.123 2.674 0.981 1.00 91.81 131 LYS A N 1
ATOM 1056 C CA . LYS A 1 131 ? 14.783 2.472 -0.314 1.00 91.81 131 LYS A CA 1
ATOM 1057 C C . LYS A 1 131 ? 14.988 3.807 -1.020 1.00 91.81 131 LYS A C 1
ATOM 1059 O O . LYS A 1 131 ? 16.102 4.065 -1.461 1.00 91.81 131 LYS A O 1
ATOM 1064 N N . ILE A 1 132 ? 13.963 4.659 -1.051 1.00 91.62 132 ILE A N 1
ATOM 1065 C CA . ILE A 1 132 ? 14.024 5.990 -1.666 1.00 91.62 132 ILE A CA 1
ATOM 1066 C C . ILE A 1 132 ? 15.040 6.876 -0.938 1.00 91.62 132 ILE A C 1
ATOM 1068 O O . ILE A 1 132 ? 15.898 7.484 -1.572 1.00 91.62 132 ILE A O 1
ATOM 1072 N N . ALA A 1 133 ? 15.022 6.901 0.398 1.00 88.06 133 ALA A N 1
ATOM 1073 C CA . ALA A 1 133 ? 15.952 7.697 1.200 1.00 88.06 133 ALA A CA 1
ATOM 1074 C C . ALA A 1 133 ? 17.425 7.369 0.893 1.00 88.06 133 ALA A C 1
ATOM 1076 O O . ALA A 1 133 ? 18.263 8.271 0.846 1.00 88.06 133 ALA A O 1
ATOM 1077 N N . ARG A 1 134 ? 17.729 6.096 0.603 1.00 89.19 134 ARG A N 1
ATOM 1078 C CA . ARG A 1 134 ? 19.075 5.609 0.257 1.00 89.19 134 ARG A CA 1
ATOM 1079 C C . ARG A 1 134 ? 19.465 5.805 -1.210 1.00 89.19 134 ARG A C 1
ATOM 1081 O O . ARG A 1 134 ? 20.623 5.571 -1.544 1.00 89.19 134 ARG A O 1
ATOM 1088 N N . GLN A 1 135 ? 18.544 6.206 -2.087 1.00 88.62 135 GLN A N 1
ATOM 1089 C CA . GLN A 1 135 ? 18.877 6.483 -3.483 1.00 88.62 135 GLN A CA 1
ATOM 1090 C C . GLN A 1 135 ? 19.711 7.762 -3.595 1.00 88.62 135 GLN A C 1
ATOM 1092 O O . GLN A 1 135 ? 19.339 8.815 -3.066 1.00 88.62 135 GLN A O 1
ATOM 1097 N N . THR A 1 136 ? 20.833 7.650 -4.307 1.00 83.50 136 THR A N 1
ATOM 1098 C CA . THR A 1 136 ? 21.754 8.750 -4.637 1.00 83.50 136 THR A CA 1
ATOM 1099 C C . THR A 1 136 ? 21.609 9.235 -6.076 1.00 83.50 136 THR A C 1
ATOM 1101 O O . THR A 1 136 ? 22.009 10.352 -6.384 1.00 83.50 136 THR A O 1
ATOM 1104 N N . ASP A 1 137 ? 21.022 8.409 -6.944 1.00 85.94 137 ASP A N 1
ATOM 1105 C CA . ASP A 1 137 ? 21.043 8.604 -8.400 1.00 85.94 137 ASP A CA 1
ATOM 1106 C C . ASP A 1 137 ? 19.749 9.248 -8.935 1.00 85.94 137 ASP A C 1
ATOM 1108 O O . ASP A 1 137 ? 19.545 9.344 -10.143 1.00 85.94 137 ASP A O 1
ATOM 1112 N N . VAL A 1 138 ? 18.859 9.671 -8.034 1.00 86.31 138 VAL A N 1
ATOM 1113 C CA . VAL A 1 138 ? 17.557 10.278 -8.340 1.00 86.31 138 VAL A CA 1
ATOM 1114 C C . VAL A 1 138 ? 17.628 11.774 -8.046 1.00 86.31 138 VAL A C 1
ATOM 1116 O O . VAL A 1 138 ? 18.208 12.185 -7.039 1.00 86.31 138 VAL A O 1
ATOM 1119 N N . ALA A 1 139 ? 17.036 12.596 -8.915 1.00 87.12 139 ALA A N 1
ATOM 1120 C CA . ALA A 1 139 ? 16.990 14.040 -8.706 1.00 87.12 139 ALA A CA 1
ATOM 1121 C C . ALA A 1 139 ? 16.276 14.378 -7.377 1.00 87.12 139 ALA A C 1
ATOM 1123 O O . ALA A 1 139 ? 15.259 13.750 -7.075 1.00 87.12 139 ALA A O 1
ATOM 1124 N N . PRO A 1 140 ? 16.736 15.379 -6.597 1.00 84.88 140 PRO A N 1
ATOM 1125 C CA . PRO A 1 140 ? 16.140 15.710 -5.296 1.00 84.88 140 PRO A CA 1
ATOM 1126 C C . PRO A 1 140 ? 14.630 15.982 -5.347 1.00 84.88 140 PRO A C 1
ATOM 1128 O O . PRO A 1 140 ? 13.888 15.555 -4.466 1.00 84.88 140 PRO A O 1
ATOM 1131 N N . GLU A 1 141 ? 14.156 16.642 -6.406 1.00 86.38 141 GLU A N 1
ATOM 1132 C CA . GLU A 1 141 ? 12.729 16.922 -6.617 1.00 86.38 141 GLU A CA 1
ATOM 1133 C C . GLU A 1 141 ? 11.918 15.634 -6.823 1.00 86.38 141 GLU A C 1
ATOM 1135 O O . GLU A 1 141 ? 10.875 15.434 -6.197 1.00 86.38 141 GLU A O 1
ATOM 1140 N N . GLU A 1 142 ? 12.422 14.723 -7.659 1.00 89.19 142 GLU A N 1
ATOM 1141 C CA . GLU A 1 142 ? 11.786 13.431 -7.913 1.00 89.19 142 GLU A CA 1
ATOM 1142 C C . GLU A 1 142 ? 11.785 12.572 -6.645 1.00 89.19 142 GLU A C 1
ATOM 1144 O O . GLU A 1 142 ? 10.746 12.041 -6.257 1.00 89.19 142 GLU A O 1
ATOM 1149 N N . LYS A 1 143 ? 12.919 12.508 -5.943 1.00 89.44 143 LYS A N 1
ATOM 1150 C CA . LYS A 1 143 ? 13.058 11.798 -4.669 1.00 89.44 143 LYS A CA 1
ATOM 1151 C C . LYS A 1 143 ? 12.067 12.315 -3.626 1.00 89.44 143 LYS A C 1
ATOM 1153 O O . LYS A 1 143 ? 11.375 11.524 -2.987 1.00 89.44 143 LYS A O 1
ATOM 1158 N N . THR A 1 144 ? 11.929 13.634 -3.506 1.00 88.19 144 THR A N 1
ATOM 1159 C CA . THR A 1 144 ? 10.957 14.263 -2.602 1.00 88.19 144 THR A CA 1
ATOM 1160 C C . THR A 1 144 ? 9.527 13.879 -2.971 1.00 88.19 144 THR A C 1
ATOM 1162 O O . THR A 1 144 ? 8.735 13.526 -2.099 1.00 88.19 144 THR A O 1
ATOM 1165 N N . GLN A 1 145 ? 9.187 13.876 -4.261 1.00 91.38 145 GLN A N 1
ATOM 1166 C CA . GLN A 1 145 ? 7.860 13.468 -4.717 1.00 91.38 145 GLN A CA 1
ATOM 1167 C C . GLN A 1 145 ? 7.566 11.992 -4.407 1.00 91.38 145 GLN A C 1
ATOM 1169 O O . GLN A 1 145 ? 6.467 11.670 -3.950 1.00 91.38 145 GLN A O 1
ATOM 1174 N N . GLN A 1 146 ? 8.546 11.107 -4.598 1.00 92.00 146 GLN A N 1
ATOM 1175 C CA . GLN A 1 146 ? 8.428 9.687 -4.259 1.00 92.00 146 GLN A CA 1
ATOM 1176 C C . GLN A 1 146 ? 8.229 9.477 -2.750 1.00 92.00 146 GLN A C 1
ATOM 1178 O O . GLN A 1 146 ? 7.383 8.680 -2.339 1.00 92.00 146 GLN A O 1
ATOM 1183 N N . ILE A 1 147 ? 8.953 10.234 -1.919 1.00 90.56 147 ILE A N 1
ATOM 1184 C CA . ILE A 1 147 ? 8.778 10.241 -0.460 1.00 90.56 147 ILE A CA 1
ATOM 1185 C C . ILE A 1 147 ? 7.360 10.689 -0.094 1.00 90.56 147 ILE A C 1
ATOM 1187 O O . ILE A 1 147 ? 6.682 10.003 0.669 1.00 90.56 147 ILE A O 1
ATOM 1191 N N . LYS A 1 148 ? 6.875 11.801 -0.663 1.00 90.88 148 LYS A N 1
ATOM 1192 C CA . LYS A 1 148 ? 5.513 12.301 -0.412 1.00 90.88 148 LYS A CA 1
ATOM 1193 C C . LYS A 1 148 ? 4.455 11.255 -0.754 1.00 90.88 148 LYS A C 1
ATOM 1195 O O . LYS A 1 148 ? 3.528 11.056 0.028 1.00 90.88 148 LYS A O 1
ATOM 1200 N N . GLU A 1 149 ? 4.600 10.569 -1.886 1.00 93.12 149 GLU A N 1
ATOM 1201 C CA . GLU A 1 149 ? 3.680 9.508 -2.308 1.00 93.12 149 GLU A CA 1
ATOM 1202 C C . GLU A 1 149 ? 3.711 8.306 -1.344 1.00 93.12 149 GLU A C 1
ATOM 1204 O O . GLU A 1 149 ? 2.651 7.854 -0.904 1.00 93.12 149 GLU A O 1
ATOM 1209 N N . ALA A 1 150 ? 4.897 7.841 -0.929 1.00 92.38 150 ALA A N 1
ATOM 1210 C CA . ALA A 1 150 ? 5.033 6.756 0.050 1.00 92.38 150 ALA A CA 1
ATOM 1211 C C . ALA A 1 150 ? 4.380 7.103 1.399 1.00 92.38 150 ALA A C 1
ATOM 1213 O O . ALA A 1 150 ? 3.622 6.304 1.956 1.00 92.38 150 ALA A O 1
ATOM 1214 N N . VAL A 1 151 ? 4.640 8.309 1.913 1.00 90.81 151 VAL A N 1
ATOM 1215 C CA . VAL A 1 151 ? 4.108 8.783 3.200 1.00 90.81 151 VAL A CA 1
ATOM 1216 C C . VAL A 1 151 ? 2.590 9.006 3.122 1.00 90.81 151 VAL A C 1
ATOM 1218 O O . VAL A 1 151 ? 1.867 8.686 4.067 1.00 90.81 151 VAL A O 1
ATOM 1221 N N . ALA A 1 152 ? 2.067 9.493 1.994 1.00 91.44 152 ALA A N 1
ATOM 1222 C CA . ALA A 1 152 ? 0.627 9.664 1.793 1.00 91.44 152 ALA A CA 1
ATOM 1223 C C . ALA A 1 152 ? -0.130 8.323 1.746 1.00 91.44 152 ALA A C 1
ATOM 1225 O O . ALA A 1 152 ? -1.201 8.180 2.347 1.00 91.44 152 ALA A O 1
ATOM 1226 N N . GLU A 1 153 ? 0.425 7.314 1.074 1.00 92.50 153 GLU A N 1
ATOM 1227 C CA . GLU A 1 153 ? -0.148 5.964 1.064 1.00 92.50 153 GLU A CA 1
ATOM 1228 C C . GLU A 1 153 ? -0.033 5.293 2.443 1.00 92.50 153 GLU A C 1
ATOM 1230 O O . GLU A 1 153 ? -0.977 4.643 2.897 1.00 92.50 153 GLU A O 1
ATOM 1235 N N . PHE A 1 154 ? 1.072 5.513 3.168 1.00 91.88 154 PHE A N 1
ATOM 1236 C CA . PHE A 1 154 ? 1.207 5.085 4.563 1.00 91.88 154 PHE A CA 1
ATOM 1237 C C . PHE A 1 154 ? 0.088 5.669 5.432 1.00 91.88 154 PHE A C 1
ATOM 1239 O O . PHE A 1 154 ? -0.637 4.918 6.085 1.00 91.88 154 PHE A O 1
ATOM 1246 N N . LYS A 1 155 ? -0.125 6.993 5.365 1.00 90.81 155 LYS A N 1
ATOM 1247 C CA . LYS A 1 155 ? -1.225 7.684 6.056 1.00 90.81 155 LYS A CA 1
ATOM 1248 C C . LYS A 1 155 ? -2.572 7.036 5.751 1.00 90.81 155 LYS A C 1
ATOM 1250 O O . LYS A 1 155 ? -3.362 6.784 6.656 1.00 90.81 155 LYS A O 1
ATOM 1255 N N . THR A 1 156 ? -2.832 6.768 4.474 1.00 92.81 156 THR A N 1
ATOM 1256 C CA . THR A 1 156 ? -4.093 6.178 4.013 1.00 92.81 156 THR A CA 1
ATOM 1257 C C . THR A 1 156 ? -4.317 4.793 4.617 1.00 92.81 156 THR A C 1
ATOM 1259 O O . THR A 1 156 ? -5.427 4.474 5.044 1.00 92.81 156 THR A O 1
ATOM 1262 N N . ASN A 1 157 ? -3.270 3.969 4.695 1.00 91.62 157 ASN A N 1
ATOM 1263 C CA . ASN A 1 157 ? -3.358 2.651 5.314 1.00 91.62 157 ASN A CA 1
ATOM 1264 C C . ASN A 1 157 ? -3.588 2.736 6.825 1.00 91.62 157 ASN A C 1
ATOM 1266 O O . ASN A 1 157 ? -4.446 2.021 7.334 1.00 91.62 157 ASN A O 1
ATOM 1270 N N . VAL A 1 158 ? -2.908 3.654 7.513 1.00 89.69 158 VAL A N 1
ATOM 1271 C CA . VAL A 1 158 ? -3.089 3.876 8.953 1.00 89.69 158 VAL A CA 1
ATOM 1272 C C . VAL A 1 158 ? -4.491 4.393 9.287 1.00 89.69 158 VAL A C 1
ATOM 1274 O O . VAL A 1 158 ? -5.156 3.837 10.153 1.00 89.69 158 VAL A O 1
ATOM 1277 N N . ALA A 1 159 ? -4.997 5.391 8.562 1.00 90.19 159 ALA A N 1
ATOM 1278 C CA . ALA A 1 159 ? -6.347 5.917 8.782 1.00 90.19 159 ALA A CA 1
ATOM 1279 C C . ALA A 1 159 ? -7.439 4.854 8.539 1.00 90.19 159 ALA A C 1
ATOM 1281 O O . ALA A 1 159 ? -8.467 4.811 9.224 1.00 90.19 159 ALA A O 1
ATOM 1282 N N . ALA A 1 160 ? -7.212 3.956 7.575 1.00 90.06 160 ALA A N 1
ATOM 1283 C CA . ALA A 1 160 ? -8.109 2.835 7.334 1.00 90.06 160 ALA A CA 1
ATOM 1284 C C . ALA A 1 160 ? -8.126 1.845 8.511 1.00 90.06 160 ALA A C 1
ATOM 1286 O O . ALA A 1 160 ? -9.194 1.326 8.825 1.00 90.06 160 ALA A O 1
ATOM 1287 N N . ILE A 1 161 ? -6.995 1.616 9.194 1.00 89.38 161 ILE A N 1
ATOM 1288 C CA . ILE A 1 161 ? -6.945 0.765 10.397 1.00 89.38 161 ILE A CA 1
ATOM 1289 C C . ILE A 1 161 ? -7.910 1.302 11.458 1.00 89.38 161 ILE A C 1
ATOM 1291 O O . ILE A 1 161 ? -8.762 0.547 11.920 1.00 89.38 161 ILE A O 1
ATOM 1295 N N . SER A 1 162 ? -7.863 2.601 11.772 1.00 85.7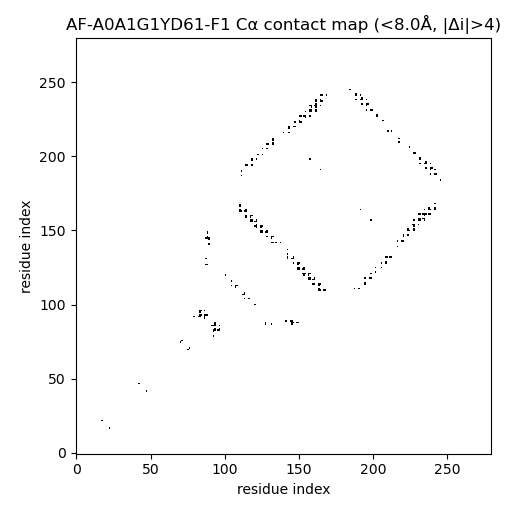5 162 SER A N 1
ATOM 1296 C CA . SER A 1 162 ? -8.795 3.236 12.721 1.00 85.75 162 SER A CA 1
ATOM 1297 C C . SER A 1 162 ? -10.255 3.036 12.306 1.00 85.75 162 SER A C 1
ATOM 1299 O O . SER A 1 162 ? -11.109 2.689 13.118 1.00 85.75 162 SER A O 1
ATOM 1301 N N . THR A 1 163 ? -10.543 3.189 11.011 1.00 89.88 163 THR A N 1
ATOM 1302 C CA . THR A 1 163 ? -11.893 3.001 10.458 1.00 89.88 163 THR A CA 1
ATOM 1303 C C . THR A 1 163 ? -12.391 1.563 10.646 1.00 89.88 163 THR A C 1
ATOM 1305 O O . THR A 1 163 ? -13.518 1.347 11.091 1.00 89.88 163 THR A O 1
ATOM 1308 N N . HIS A 1 164 ? -11.552 0.570 10.343 1.00 86.69 164 HIS A N 1
ATOM 1309 C CA . HIS A 1 164 ? -11.896 -0.843 10.505 1.00 86.69 164 HIS A CA 1
ATOM 1310 C C . HIS A 1 164 ? -12.033 -1.235 11.983 1.00 86.69 164 HIS A C 1
ATOM 1312 O O . HIS A 1 164 ? -12.959 -1.965 12.332 1.00 86.69 164 HIS A O 1
ATOM 1318 N N . LEU A 1 165 ? -11.188 -0.692 12.865 1.00 84.62 165 LEU A N 1
ATOM 1319 C CA . LEU A 1 165 ? -11.310 -0.873 14.315 1.00 84.62 165 LEU A CA 1
ATOM 1320 C C . LEU A 1 165 ? -12.642 -0.332 14.846 1.00 84.62 165 LEU A C 1
ATOM 1322 O O . LEU A 1 165 ? -13.332 -1.027 15.591 1.00 84.62 165 LEU A O 1
ATOM 1326 N N . ASN A 1 166 ? -13.057 0.855 14.402 1.00 85.62 166 ASN A N 1
ATOM 1327 C CA . ASN A 1 166 ? -14.354 1.425 14.770 1.00 85.62 166 ASN A CA 1
ATOM 1328 C C . ASN A 1 166 ? -15.526 0.578 14.259 1.00 85.62 166 ASN A C 1
ATOM 1330 O O . ASN A 1 166 ? -16.499 0.364 14.978 1.00 85.62 166 ASN A O 1
ATOM 1334 N N . LYS A 1 167 ? -15.420 0.005 13.057 1.00 86.12 167 LYS A N 1
ATOM 1335 C CA . LYS A 1 167 ? -16.447 -0.903 12.532 1.00 86.12 167 LYS A CA 1
ATOM 1336 C C . LYS A 1 167 ? -16.561 -2.194 13.348 1.00 86.12 167 LYS A C 1
ATOM 1338 O O . LYS A 1 167 ? -17.666 -2.678 13.596 1.00 86.12 167 LYS A O 1
ATOM 1343 N N . ILE A 1 168 ? -15.435 -2.746 13.796 1.00 82.19 168 ILE A N 1
ATOM 1344 C CA . ILE A 1 168 ? -15.418 -3.893 14.712 1.00 82.19 168 ILE A CA 1
ATOM 1345 C C . ILE A 1 168 ? -16.067 -3.510 16.046 1.00 82.19 168 ILE A C 1
ATOM 1347 O O . ILE A 1 168 ? -16.912 -4.253 16.538 1.00 82.19 168 ILE A O 1
ATOM 1351 N N . LYS A 1 169 ? -15.727 -2.341 16.601 1.00 81.50 169 LYS A N 1
ATOM 1352 C CA . LYS A 1 169 ? -16.319 -1.801 17.835 1.00 81.50 169 LYS A CA 1
ATOM 1353 C C . LYS A 1 169 ? -17.849 -1.731 17.754 1.00 81.50 169 LYS A C 1
ATOM 1355 O O . LYS A 1 169 ? -18.547 -2.198 18.653 1.00 81.50 169 LYS A O 1
ATOM 1360 N N . GLU A 1 170 ? -18.376 -1.193 16.656 1.00 82.44 170 GLU A N 1
ATOM 1361 C CA . GLU A 1 170 ? -19.819 -1.136 16.393 1.00 82.44 170 GLU A CA 1
ATOM 1362 C C . GLU A 1 170 ? -20.438 -2.530 16.261 1.00 82.44 170 GLU A C 1
ATOM 1364 O O . GLU A 1 170 ? -21.500 -2.789 16.823 1.00 82.44 170 GLU A O 1
ATOM 1369 N N . THR A 1 171 ? -19.754 -3.442 15.569 1.00 78.62 171 THR A N 1
ATOM 1370 C CA . THR A 1 171 ? -20.209 -4.828 15.387 1.00 78.62 171 THR A CA 1
ATOM 1371 C C . THR A 1 171 ? -20.296 -5.562 16.728 1.00 78.62 171 THR A C 1
ATOM 1373 O O . THR A 1 171 ? -21.288 -6.234 16.995 1.00 78.62 171 THR A O 1
ATOM 1376 N N . ILE A 1 172 ? -19.307 -5.384 17.611 1.00 73.12 172 ILE A N 1
ATOM 1377 C CA . ILE A 1 172 ? -19.311 -5.940 18.974 1.00 73.12 172 ILE A CA 1
ATOM 1378 C C . ILE A 1 172 ? -20.500 -5.397 19.772 1.00 73.12 172 ILE A C 1
ATOM 1380 O O . ILE A 1 172 ? -21.235 -6.184 20.364 1.00 73.12 172 ILE A O 1
ATOM 1384 N N . LYS A 1 173 ? -20.744 -4.081 19.710 1.00 75.00 173 LYS A N 1
ATOM 1385 C CA . LYS A 1 173 ? -21.881 -3.437 20.385 1.00 75.00 173 LYS A CA 1
ATOM 1386 C C . LYS A 1 173 ? -23.239 -3.972 19.908 1.00 75.00 173 LYS A C 1
ATOM 1388 O O . LYS A 1 173 ? -24.186 -4.009 20.683 1.00 75.00 173 LYS A O 1
ATOM 1393 N N . GLN A 1 174 ? -23.347 -4.363 18.637 1.00 70.62 174 GLN A N 1
ATOM 1394 C CA . GLN A 1 174 ? -24.576 -4.913 18.048 1.00 70.62 174 GLN A CA 1
ATOM 1395 C C . GLN A 1 174 ? -24.766 -6.414 18.329 1.00 70.62 174 GLN A C 1
ATOM 1397 O O . GLN A 1 174 ? -25.896 -6.892 18.359 1.00 70.62 174 GLN A O 1
ATOM 1402 N N . LEU A 1 175 ? -23.681 -7.166 18.537 1.00 63.59 175 LEU A N 1
ATOM 1403 C CA . LEU A 1 175 ? -23.710 -8.617 18.770 1.00 63.59 175 LEU A CA 1
ATOM 1404 C C . LEU A 1 175 ? -24.046 -9.013 20.217 1.00 63.59 175 LEU A C 1
ATOM 1406 O O . LEU A 1 175 ? -24.284 -10.190 20.476 1.00 63.59 175 LEU A O 1
ATOM 1410 N N . ASP A 1 176 ? -24.113 -8.065 21.152 1.00 56.31 176 ASP A N 1
ATOM 1411 C CA . ASP A 1 176 ? -24.447 -8.333 22.559 1.00 56.31 176 ASP A CA 1
ATOM 1412 C C . ASP A 1 176 ? -25.891 -8.852 22.777 1.00 56.31 176 ASP A C 1
ATOM 1414 O O . ASP A 1 176 ? -26.213 -9.351 23.857 1.00 56.31 176 ASP A O 1
ATOM 1418 N N . GLU A 1 177 ? -26.745 -8.848 21.742 1.00 55.78 177 GLU A N 1
ATOM 1419 C CA . GLU A 1 177 ? -28.092 -9.441 21.785 1.00 55.78 177 GLU A CA 1
ATOM 1420 C C . GLU A 1 177 ? -28.148 -10.942 21.434 1.00 55.78 177 GLU A C 1
ATOM 1422 O O . GLU A 1 177 ? -29.148 -11.593 21.745 1.00 55.78 177 GLU A O 1
ATOM 1427 N N . ASN A 1 178 ? -27.109 -11.549 20.837 1.00 47.31 178 ASN A N 1
ATOM 1428 C CA . ASN A 1 178 ? -27.144 -12.980 20.507 1.00 47.31 178 ASN A CA 1
ATOM 1429 C C . ASN A 1 178 ? -25.797 -13.688 20.730 1.00 47.31 178 ASN A C 1
ATOM 1431 O O . ASN A 1 178 ? -24.728 -13.227 20.349 1.00 47.31 178 ASN A O 1
ATOM 1435 N N . LYS A 1 179 ? -25.867 -14.829 21.415 1.00 57.19 179 LYS A N 1
ATOM 1436 C CA . LYS A 1 179 ? -24.768 -15.525 22.100 1.00 57.19 179 LYS A CA 1
ATOM 1437 C C . LYS A 1 179 ? -23.598 -15.916 21.174 1.00 57.19 179 LYS A C 1
ATOM 1439 O O . LYS A 1 179 ? -23.790 -16.242 20.011 1.00 57.19 179 LYS A O 1
ATOM 1444 N N . THR A 1 180 ? -22.422 -16.051 21.803 1.00 44.91 180 THR A N 1
ATOM 1445 C CA . THR A 1 180 ? -21.159 -16.692 21.352 1.00 44.91 180 THR A CA 1
ATOM 1446 C C . THR A 1 180 ? -20.200 -15.893 20.461 1.00 44.91 180 THR A C 1
ATOM 1448 O O . THR A 1 180 ? -20.027 -16.197 19.292 1.00 44.91 180 THR A O 1
ATOM 1451 N N . VAL A 1 181 ? -19.447 -14.966 21.071 1.00 50.50 181 VAL A N 1
ATOM 1452 C CA . VAL A 1 181 ? -18.158 -14.470 20.541 1.00 50.50 181 VAL A CA 1
ATOM 1453 C C . VAL A 1 181 ? -17.176 -14.313 21.712 1.00 50.50 181 VAL A C 1
ATOM 1455 O O . VAL A 1 181 ? -16.872 -13.209 22.137 1.00 50.50 181 VAL A O 1
ATOM 1458 N N . GLY A 1 182 ? -16.773 -15.415 22.351 1.00 54.72 182 GLY A N 1
ATOM 1459 C CA . GLY A 1 182 ? -15.875 -15.368 23.519 1.00 54.72 182 GLY A CA 1
ATOM 1460 C C . GLY A 1 182 ? -14.390 -15.320 23.148 1.00 54.72 182 GLY A C 1
ATOM 1461 O O . GLY A 1 182 ? -13.643 -14.540 23.718 1.00 54.72 182 GLY A O 1
ATOM 1462 N N . GLN A 1 183 ? -13.961 -16.122 22.165 1.00 50.97 183 GLN A N 1
ATOM 1463 C CA . GLN A 1 183 ? -12.544 -16.223 21.779 1.00 50.97 183 GLN A CA 1
ATOM 1464 C C . GLN A 1 183 ? -12.114 -15.209 20.710 1.00 50.97 183 GLN A C 1
ATOM 1466 O O . GLN A 1 183 ? -10.976 -14.744 20.739 1.00 50.97 183 GLN A O 1
ATOM 1471 N N . ASP A 1 184 ? -13.011 -14.815 19.800 1.00 62.19 184 ASP A N 1
ATOM 1472 C CA . ASP A 1 184 ? -12.666 -13.844 18.752 1.00 62.19 184 ASP A CA 1
ATOM 1473 C C . ASP A 1 184 ? -12.521 -12.416 19.301 1.00 62.19 184 ASP A C 1
ATOM 1475 O O . ASP A 1 184 ? -11.752 -11.631 18.746 1.00 62.19 184 ASP A O 1
ATOM 1479 N N . LYS A 1 185 ? -13.201 -12.076 20.410 1.00 67.12 185 LYS A N 1
ATOM 1480 C CA . LYS A 1 185 ? -13.119 -10.752 21.057 1.00 67.12 185 LYS A CA 1
ATOM 1481 C C . LYS A 1 185 ? -11.696 -10.471 21.563 1.00 67.12 185 LYS A C 1
ATOM 1483 O O . LYS A 1 185 ? -11.088 -9.487 21.141 1.00 67.12 185 LYS A O 1
ATOM 1488 N N . ASP A 1 186 ? -11.124 -11.376 22.359 1.00 65.19 186 ASP A N 1
ATOM 1489 C CA . ASP A 1 186 ? -9.765 -11.231 22.908 1.00 65.19 186 ASP A CA 1
ATOM 1490 C C . ASP A 1 186 ? -8.691 -11.217 21.814 1.00 65.19 186 ASP A C 1
ATOM 1492 O O . ASP A 1 186 ? -7.749 -10.421 21.856 1.00 65.19 186 ASP A O 1
ATOM 1496 N N . GLN A 1 187 ? -8.846 -12.056 20.784 1.00 71.00 187 GLN A N 1
ATOM 1497 C CA . GLN A 1 187 ? -7.915 -12.072 19.658 1.00 71.00 187 GLN A CA 1
ATOM 1498 C C . GLN A 1 187 ? -7.981 -10.772 18.843 1.00 71.00 187 GLN A C 1
ATOM 1500 O O . GLN A 1 187 ? -6.957 -10.295 18.352 1.00 71.00 187 GLN A O 1
ATOM 1505 N N . THR A 1 188 ? -9.167 -10.182 18.712 1.00 71.62 188 THR A N 1
ATOM 1506 C CA . THR A 1 188 ? -9.364 -8.920 17.994 1.00 71.62 188 THR A CA 1
ATOM 1507 C C . THR A 1 188 ? -8.782 -7.734 18.763 1.00 71.62 188 THR A C 1
ATOM 1509 O O . THR A 1 188 ? -8.152 -6.873 18.152 1.00 71.62 188 THR A O 1
ATOM 1512 N N . VAL A 1 189 ? -8.881 -7.727 20.097 1.00 72.12 189 VAL A N 1
ATOM 1513 C CA . VAL A 1 189 ? -8.201 -6.740 20.961 1.00 72.12 189 VAL A CA 1
ATOM 1514 C C . VAL A 1 189 ? -6.695 -6.857 20.840 1.00 72.12 189 VAL A C 1
ATOM 1516 O O . VAL A 1 189 ? -6.016 -5.864 20.592 1.00 72.12 189 VAL A O 1
ATOM 1519 N N . MET A 1 190 ? -6.161 -8.070 20.993 1.00 74.94 190 MET A N 1
ATOM 1520 C CA . MET A 1 190 ? -4.722 -8.303 20.883 1.00 74.94 190 MET A CA 1
ATOM 1521 C C . MET A 1 190 ? -4.198 -7.854 19.524 1.00 74.94 190 MET A C 1
ATOM 1523 O O . MET A 1 190 ? -3.143 -7.227 19.436 1.00 74.94 190 MET A O 1
ATOM 1527 N N . MET A 1 191 ? -4.967 -8.102 18.465 1.00 78.94 191 MET A N 1
ATOM 1528 C CA . MET A 1 191 ? -4.627 -7.628 17.138 1.00 78.94 191 MET A CA 1
ATOM 1529 C C . MET A 1 191 ? -4.681 -6.104 17.026 1.00 78.94 191 MET A C 1
ATOM 1531 O O . MET A 1 191 ? -3.729 -5.528 16.511 1.00 78.94 191 MET A O 1
ATOM 1535 N N . ALA A 1 192 ? -5.722 -5.449 17.540 1.00 76.19 192 ALA A N 1
ATOM 1536 C CA . ALA A 1 192 ? -5.844 -3.992 17.548 1.00 76.19 192 ALA A CA 1
ATOM 1537 C C . ALA A 1 192 ? -4.679 -3.312 18.286 1.00 76.19 192 ALA A C 1
ATOM 1539 O O . ALA A 1 192 ? -4.078 -2.377 17.762 1.00 76.19 192 ALA A O 1
ATOM 1540 N N . ILE A 1 193 ? -4.307 -3.829 19.459 1.00 78.75 193 ILE A N 1
ATOM 1541 C CA . ILE A 1 193 ? -3.174 -3.328 20.251 1.00 78.75 193 ILE A CA 1
ATOM 1542 C C . ILE A 1 193 ? -1.850 -3.593 19.526 1.00 78.75 193 ILE A C 1
ATOM 1544 O O . ILE A 1 193 ? -0.972 -2.735 19.483 1.00 78.75 193 ILE A O 1
ATOM 1548 N N . SER A 1 194 ? -1.688 -4.770 18.914 1.00 83.19 194 SER A N 1
ATOM 1549 C CA . SER A 1 194 ? -0.491 -5.056 18.117 1.00 83.19 194 SER A CA 1
ATOM 1550 C C . SER A 1 194 ? -0.402 -4.164 16.873 1.00 83.19 194 SER A C 1
ATOM 1552 O O . SER A 1 194 ? 0.692 -3.774 16.472 1.00 83.19 194 SER A O 1
ATOM 1554 N N . ALA A 1 195 ? -1.547 -3.808 16.283 1.00 82.06 195 ALA A N 1
ATOM 1555 C CA . ALA A 1 195 ? -1.648 -2.927 15.132 1.00 82.06 195 ALA A CA 1
ATOM 1556 C C . ALA A 1 195 ? -1.237 -1.502 15.492 1.00 82.06 195 ALA A C 1
ATOM 1558 O O . ALA A 1 195 ? -0.435 -0.903 14.774 1.00 82.06 195 ALA A O 1
ATOM 1559 N N . SER A 1 196 ? -1.741 -0.976 16.611 1.00 81.69 196 SER A N 1
ATOM 1560 C CA . SER A 1 196 ? -1.352 0.346 17.096 1.00 81.69 196 SER A CA 1
ATOM 1561 C C . SER A 1 196 ? 0.130 0.385 17.468 1.00 81.69 196 SER A C 1
ATOM 1563 O O . SER A 1 196 ? 0.840 1.261 16.986 1.00 81.69 196 SER A O 1
ATOM 1565 N N . ALA A 1 197 ? 0.631 -0.615 18.202 1.00 85.31 197 ALA A N 1
ATOM 1566 C CA . ALA A 1 197 ? 2.042 -0.699 18.583 1.00 85.31 197 ALA A CA 1
ATOM 1567 C C . ALA A 1 197 ? 2.978 -0.751 17.361 1.00 85.31 197 ALA A C 1
ATOM 1569 O O . ALA A 1 197 ? 3.952 -0.003 17.292 1.00 85.31 197 ALA A O 1
ATOM 1570 N N . LYS A 1 198 ? 2.658 -1.579 16.354 1.00 88.31 198 LYS A N 1
ATOM 1571 C CA . LYS A 1 198 ? 3.416 -1.617 15.091 1.00 88.31 198 LYS A CA 1
ATOM 1572 C C . LYS A 1 198 ? 3.354 -0.287 14.347 1.00 88.31 198 LYS A C 1
ATOM 1574 O O . LYS A 1 198 ? 4.346 0.140 13.769 1.00 88.31 198 LYS A O 1
ATOM 1579 N N . THR A 1 199 ? 2.199 0.373 14.343 1.00 85.00 199 THR A N 1
ATOM 1580 C CA . THR A 1 199 ? 2.043 1.671 13.675 1.00 85.00 199 THR A CA 1
ATOM 1581 C C . THR A 1 199 ? 2.903 2.746 14.344 1.00 85.00 199 THR A C 1
ATOM 1583 O O . THR A 1 199 ? 3.573 3.506 13.648 1.00 85.00 199 THR A O 1
ATOM 1586 N N . GLU A 1 200 ? 2.944 2.780 15.676 1.00 87.56 200 GLU A N 1
ATOM 1587 C CA . GLU A 1 200 ? 3.810 3.684 16.445 1.00 87.56 200 GLU A CA 1
ATOM 1588 C C . GLU A 1 200 ? 5.300 3.419 16.181 1.00 87.56 200 GLU A C 1
ATOM 1590 O O . GLU A 1 200 ? 6.072 4.356 15.966 1.00 87.56 200 GLU A O 1
ATOM 1595 N N . GLU A 1 201 ? 5.708 2.148 16.129 1.00 89.12 201 GLU A N 1
ATOM 1596 C CA . GLU A 1 201 ? 7.082 1.756 15.794 1.00 89.12 201 GLU A CA 1
ATOM 1597 C C . GLU A 1 201 ? 7.479 2.200 14.378 1.00 89.12 201 GLU A C 1
ATOM 1599 O O . GLU A 1 201 ? 8.569 2.746 14.167 1.00 89.12 201 GLU A O 1
ATOM 1604 N N . LEU A 1 202 ? 6.580 2.015 13.407 1.00 87.19 202 LEU A N 1
ATOM 1605 C CA . LEU A 1 202 ? 6.791 2.458 12.032 1.00 87.19 202 LEU A CA 1
ATOM 1606 C C . LEU A 1 202 ? 6.901 3.980 11.954 1.00 87.19 202 LEU A C 1
ATOM 1608 O O . LEU A 1 202 ? 7.771 4.477 11.250 1.00 87.19 202 LEU A O 1
ATOM 1612 N N . ILE A 1 203 ? 6.094 4.725 12.710 1.00 85.94 203 ILE A N 1
ATOM 1613 C CA . ILE A 1 203 ? 6.172 6.192 12.747 1.00 85.94 203 ILE A CA 1
ATOM 1614 C C . ILE A 1 203 ? 7.491 6.679 13.307 1.00 85.94 203 ILE A C 1
ATOM 1616 O O . ILE A 1 203 ? 8.142 7.507 12.678 1.00 85.94 203 ILE A O 1
ATOM 1620 N N . LYS A 1 204 ? 7.929 6.124 14.437 1.00 87.62 204 LYS A N 1
ATOM 1621 C CA . LYS A 1 204 ? 9.233 6.469 15.005 1.00 87.62 204 LYS A CA 1
ATOM 1622 C C . LYS A 1 204 ? 10.356 6.226 13.994 1.00 87.62 204 LYS A C 1
ATOM 1624 O O . LYS A 1 204 ? 11.299 7.008 13.896 1.00 87.62 204 LYS A O 1
ATOM 1629 N N . SER A 1 205 ? 10.243 5.146 13.228 1.00 86.19 205 SER A N 1
ATOM 1630 C CA . SER A 1 205 ? 11.224 4.797 12.204 1.00 86.19 205 SER A CA 1
ATOM 1631 C C . SER A 1 205 ? 11.121 5.696 10.960 1.00 86.19 205 SER A C 1
ATOM 1633 O O . SER A 1 205 ? 12.139 5.993 10.331 1.00 86.19 205 SER A O 1
ATOM 1635 N N . ILE A 1 206 ? 9.917 6.166 10.606 1.00 85.56 206 ILE A N 1
ATOM 1636 C CA . ILE A 1 206 ? 9.688 7.186 9.569 1.00 85.56 206 ILE A CA 1
ATOM 1637 C C . ILE A 1 206 ? 10.351 8.500 9.981 1.00 85.56 206 ILE A C 1
ATOM 1639 O O . ILE A 1 206 ? 11.103 9.049 9.180 1.00 85.56 206 ILE A O 1
ATOM 1643 N N . ASP A 1 207 ? 10.149 8.957 11.218 1.00 86.19 207 ASP A N 1
ATOM 1644 C CA . ASP A 1 207 ? 10.768 10.182 11.737 1.00 86.19 207 ASP A CA 1
ATOM 1645 C C . ASP A 1 207 ? 12.298 10.107 11.632 1.00 86.19 207 ASP A C 1
ATOM 1647 O O . ASP A 1 207 ? 12.921 10.993 11.053 1.00 86.19 207 ASP A O 1
ATOM 1651 N N . GLN A 1 208 ? 12.904 8.993 12.059 1.00 86.56 208 GLN A N 1
ATOM 1652 C CA . GLN A 1 208 ? 14.349 8.757 11.912 1.00 86.56 208 GLN A CA 1
ATOM 1653 C C . GLN A 1 208 ? 14.814 8.750 10.449 1.00 86.56 208 GLN A C 1
ATOM 1655 O O . GLN A 1 208 ? 15.877 9.277 10.117 1.00 86.56 208 GLN A O 1
ATOM 1660 N N . THR A 1 209 ? 14.027 8.147 9.554 1.00 85.25 209 THR A N 1
ATOM 1661 C CA . THR A 1 209 ? 14.352 8.115 8.121 1.00 85.25 209 THR A CA 1
ATOM 1662 C C . THR A 1 209 ? 14.323 9.524 7.538 1.00 85.25 209 THR A C 1
ATOM 1664 O O . THR A 1 209 ? 15.198 9.885 6.754 1.00 85.25 209 THR A O 1
ATOM 1667 N N . ILE A 1 210 ? 13.369 10.348 7.962 1.00 85.62 210 ILE A N 1
ATOM 1668 C CA . ILE A 1 210 ? 13.216 11.728 7.502 1.00 85.62 210 ILE A CA 1
ATOM 1669 C C . ILE A 1 210 ? 14.288 12.638 8.100 1.00 85.62 210 ILE A C 1
ATOM 1671 O O . ILE A 1 210 ? 14.815 13.497 7.398 1.00 85.62 210 ILE A O 1
ATOM 1675 N N . GLU A 1 211 ? 14.704 12.409 9.345 1.00 86.12 211 GLU A N 1
ATOM 1676 C CA . GLU A 1 211 ? 15.851 13.093 9.955 1.00 86.12 211 GLU A CA 1
ATOM 1677 C C . GLU A 1 211 ? 17.155 12.892 9.164 1.00 86.12 211 GLU A C 1
ATOM 1679 O O . GLU A 1 211 ? 18.002 13.790 9.149 1.00 86.12 211 GLU A O 1
ATOM 1684 N N . SER A 1 212 ? 17.299 11.760 8.465 1.00 84.81 212 SER A N 1
ATOM 1685 C CA . SER A 1 212 ? 18.465 11.458 7.623 1.00 84.81 212 SER A CA 1
ATOM 1686 C C . SER A 1 212 ? 18.461 12.139 6.243 1.00 84.81 212 SER A C 1
ATOM 1688 O O . SER A 1 212 ? 19.459 12.063 5.526 1.00 84.81 212 SER A O 1
ATOM 1690 N N . LEU A 1 213 ? 17.363 12.804 5.867 1.00 85.00 213 LEU A N 1
ATOM 1691 C CA . LEU A 1 213 ? 17.231 13.527 4.598 1.00 85.00 213 LEU A CA 1
ATOM 1692 C C . LEU A 1 213 ? 17.882 14.923 4.653 1.00 85.00 213 LEU A C 1
ATOM 1694 O O . LEU A 1 213 ? 18.304 15.398 5.708 1.00 85.00 213 LEU A O 1
ATOM 1698 N N . SER A 1 214 ? 17.964 15.605 3.511 1.00 84.12 214 SER A N 1
ATOM 1699 C CA . SER A 1 214 ? 18.391 17.008 3.453 1.00 84.12 214 SER A CA 1
ATOM 1700 C C . SER A 1 214 ? 17.340 17.951 4.055 1.00 84.12 214 SER A C 1
ATOM 1702 O O . SER A 1 214 ? 16.148 17.649 4.084 1.00 84.12 214 SER A O 1
ATOM 1704 N N . GLU A 1 215 ? 17.763 19.134 4.510 1.00 84.25 215 GLU A N 1
ATOM 1705 C CA . GLU A 1 215 ? 16.863 20.126 5.127 1.00 84.25 215 GLU A CA 1
ATOM 1706 C C . GLU A 1 215 ? 15.733 20.589 4.191 1.00 84.25 215 GLU A C 1
ATOM 1708 O O . GLU A 1 215 ? 14.618 20.851 4.639 1.00 84.25 215 GLU A O 1
ATOM 1713 N N . THR A 1 216 ? 15.989 20.628 2.881 1.00 80.25 216 THR A N 1
ATOM 1714 C CA . THR A 1 216 ? 14.974 20.942 1.866 1.00 80.25 216 THR A CA 1
ATOM 1715 C C . THR A 1 216 ? 13.927 19.835 1.743 1.00 80.25 216 THR A C 1
ATOM 1717 O O . THR A 1 216 ? 12.734 20.125 1.737 1.00 80.25 216 THR A O 1
ATOM 1720 N N . GLU A 1 217 ? 14.349 18.566 1.723 1.00 82.25 217 GLU A N 1
ATOM 1721 C CA . GLU A 1 217 ? 13.436 17.412 1.667 1.00 82.25 217 GLU A CA 1
ATOM 1722 C C . GLU A 1 217 ? 12.575 17.322 2.938 1.00 82.25 217 GLU A C 1
ATOM 1724 O O . GLU A 1 217 ? 11.374 17.055 2.866 1.00 82.25 217 GLU A O 1
ATOM 1729 N N . LYS A 1 218 ? 13.164 17.594 4.111 1.00 84.88 218 LYS A N 1
ATOM 1730 C CA . LYS A 1 218 ? 12.453 17.595 5.399 1.00 84.88 218 LYS A CA 1
ATOM 1731 C C . LYS A 1 218 ? 11.324 18.614 5.437 1.00 84.88 218 LYS A C 1
ATOM 1733 O O . LYS A 1 218 ? 10.204 18.260 5.804 1.00 84.88 218 LYS A O 1
ATOM 1738 N N . ALA A 1 219 ? 11.608 19.860 5.054 1.00 83.88 219 ALA A N 1
ATOM 1739 C CA . ALA A 1 219 ? 10.634 20.947 5.102 1.00 83.88 219 ALA A CA 1
ATOM 1740 C C . ALA A 1 219 ? 9.391 20.639 4.251 1.00 83.88 219 ALA A C 1
ATOM 1742 O O . ALA A 1 219 ? 8.265 20.920 4.659 1.00 83.88 219 ALA A O 1
ATOM 1743 N N . GLU A 1 220 ? 9.582 19.999 3.097 1.00 80.56 220 GLU A N 1
ATOM 1744 C CA . GLU A 1 220 ? 8.489 19.648 2.191 1.00 80.56 220 GLU A CA 1
ATOM 1745 C C . GLU A 1 220 ? 7.628 18.465 2.656 1.00 80.56 220 GLU A C 1
ATOM 1747 O O . GLU A 1 220 ? 6.489 18.316 2.207 1.00 80.56 220 GLU A O 1
ATOM 1752 N N . VAL A 1 221 ? 8.160 17.603 3.523 1.00 83.19 221 VAL A N 1
ATOM 1753 C CA . VAL A 1 221 ? 7.496 16.365 3.965 1.00 83.19 221 VAL A CA 1
ATOM 1754 C C . VAL A 1 221 ? 6.942 16.495 5.392 1.00 83.19 221 VAL A C 1
ATOM 1756 O O . VAL A 1 221 ? 6.032 15.756 5.772 1.00 83.19 221 VAL A O 1
ATOM 1759 N N . GLN A 1 222 ? 7.406 17.486 6.160 1.00 83.38 222 GLN A N 1
ATOM 1760 C CA . GLN A 1 222 ? 7.043 17.720 7.561 1.00 83.38 222 GLN A CA 1
ATOM 1761 C C . GLN A 1 222 ? 5.527 17.797 7.807 1.00 83.38 222 GLN A C 1
ATOM 1763 O O . GLN A 1 222 ? 5.025 17.211 8.770 1.00 83.38 222 GLN A O 1
ATOM 1768 N N . GLU A 1 223 ? 4.776 18.478 6.936 1.00 85.31 223 GLU A N 1
ATOM 1769 C CA . GLU A 1 223 ? 3.315 18.573 7.065 1.00 85.31 223 GLU A CA 1
ATOM 1770 C C . GLU A 1 223 ? 2.643 17.196 6.926 1.00 85.31 223 GLU A C 1
ATOM 1772 O O . GLU A 1 223 ? 1.744 16.841 7.696 1.00 85.31 223 GLU A O 1
ATOM 1777 N N . ILE A 1 224 ? 3.096 16.388 5.964 1.00 83.25 224 ILE A N 1
ATOM 1778 C CA . ILE A 1 224 ? 2.532 15.060 5.707 1.00 83.25 224 ILE A CA 1
ATOM 1779 C C . ILE A 1 224 ? 2.823 14.136 6.892 1.00 83.25 224 ILE A C 1
ATOM 1781 O O . ILE A 1 224 ? 1.928 13.422 7.341 1.00 83.25 224 ILE A O 1
ATOM 1785 N N . VAL A 1 225 ? 4.030 14.208 7.454 1.00 84.94 225 VAL A N 1
ATOM 1786 C CA . VAL A 1 225 ? 4.442 13.427 8.632 1.00 84.94 225 VAL A CA 1
ATOM 1787 C C . VAL A 1 225 ? 3.627 13.800 9.858 1.00 84.94 225 VAL A C 1
ATOM 1789 O O . VAL A 1 225 ? 3.093 12.922 10.528 1.00 84.94 225 VAL A O 1
ATOM 1792 N N . SER A 1 226 ? 3.431 15.096 10.114 1.00 85.69 226 SER A N 1
ATOM 1793 C CA . SER A 1 226 ? 2.571 15.545 11.214 1.00 85.69 226 SER A CA 1
ATOM 1794 C C . SER A 1 226 ? 1.155 14.973 11.092 1.00 85.69 226 SER A C 1
ATOM 1796 O O . SER A 1 226 ? 0.551 14.545 12.077 1.00 85.69 226 SER A O 1
ATOM 1798 N N . ASN A 1 227 ? 0.632 14.898 9.868 1.00 86.69 227 ASN A N 1
ATOM 1799 C CA . ASN A 1 227 ? -0.669 14.296 9.610 1.00 86.69 227 ASN A CA 1
ATOM 1800 C C . ASN A 1 227 ? -0.672 12.766 9.769 1.00 86.69 227 ASN A C 1
ATOM 1802 O O . ASN A 1 227 ? -1.684 12.216 10.197 1.00 86.69 227 ASN A O 1
ATOM 1806 N N . VAL A 1 228 ? 0.427 12.079 9.449 1.00 86.06 228 VAL A N 1
ATOM 1807 C CA . VAL A 1 228 ? 0.597 10.641 9.715 1.00 86.06 228 VAL A CA 1
ATOM 1808 C C . VAL A 1 228 ? 0.574 10.359 11.216 1.00 86.06 228 VAL A C 1
ATOM 1810 O O . VAL A 1 228 ? -0.139 9.455 11.648 1.00 86.06 228 VAL A O 1
ATOM 1813 N N . ILE A 1 229 ? 1.295 11.161 12.005 1.00 85.81 229 ILE A N 1
ATOM 1814 C CA . ILE A 1 229 ? 1.337 11.041 13.468 1.00 85.81 229 ILE A CA 1
ATOM 1815 C C . ILE A 1 229 ? -0.073 11.158 14.052 1.00 85.81 229 ILE A C 1
ATOM 1817 O O . ILE A 1 229 ? -0.480 10.313 14.848 1.00 85.81 229 ILE A O 1
ATOM 1821 N N . LYS A 1 230 ? -0.859 12.145 13.598 1.00 88.38 230 LYS A N 1
ATOM 1822 C CA . LYS A 1 230 ? -2.265 12.292 14.009 1.00 88.38 230 LYS A CA 1
ATOM 1823 C C . LYS A 1 230 ? -3.094 11.049 13.678 1.00 88.38 230 LYS A C 1
ATOM 1825 O O . LYS A 1 230 ? -3.755 10.515 14.562 1.00 88.38 230 LYS A O 1
ATOM 1830 N N . SER A 1 231 ? -3.021 10.550 12.441 1.00 85.50 231 SER A N 1
ATOM 1831 C CA . SER A 1 231 ? -3.791 9.368 12.025 1.00 85.50 231 SER A CA 1
ATOM 1832 C C . SER A 1 231 ? -3.422 8.102 12.803 1.00 85.50 231 SER A C 1
ATOM 1834 O O . SER A 1 231 ? -4.289 7.273 13.073 1.00 85.50 231 SER A O 1
ATOM 1836 N N . ALA A 1 232 ? -2.162 7.935 13.199 1.00 84.44 232 ALA A N 1
ATOM 1837 C CA . ALA A 1 232 ? -1.778 6.809 14.044 1.00 84.44 232 ALA A CA 1
ATOM 1838 C C . ALA A 1 232 ? -2.189 6.966 15.499 1.00 84.44 232 ALA A C 1
ATOM 1840 O O . ALA A 1 232 ? -2.579 5.982 16.119 1.00 84.44 232 ALA A O 1
ATOM 1841 N N . GLN A 1 233 ? -2.146 8.184 16.037 1.00 86.25 233 GLN A N 1
ATOM 1842 C CA . GLN A 1 233 ? -2.672 8.445 17.369 1.00 86.25 233 GLN A CA 1
ATOM 1843 C C . GLN A 1 233 ? -4.173 8.121 17.427 1.00 86.25 233 GLN A C 1
ATOM 1845 O O . GLN A 1 233 ? -4.625 7.490 18.379 1.00 86.25 233 GLN A O 1
ATOM 1850 N N . GLU A 1 234 ? -4.934 8.469 16.386 1.00 86.75 234 GLU A N 1
ATOM 1851 C CA . GLU A 1 234 ? -6.342 8.073 16.240 1.00 86.75 234 GLU A CA 1
ATOM 1852 C C . GLU A 1 234 ? -6.509 6.543 16.186 1.00 86.75 234 GLU A C 1
ATOM 1854 O O . GLU A 1 234 ? -7.429 5.998 16.802 1.00 86.75 234 GLU A O 1
ATOM 1859 N N . ALA A 1 235 ? -5.612 5.830 15.494 1.00 84.25 235 ALA A N 1
ATOM 1860 C CA . ALA A 1 235 ? -5.617 4.364 15.455 1.00 84.25 235 ALA A CA 1
ATOM 1861 C C . ALA A 1 235 ? -5.349 3.755 16.840 1.00 84.25 235 ALA A C 1
ATOM 1863 O O . ALA A 1 235 ? -6.047 2.828 17.253 1.00 84.25 235 ALA A O 1
ATOM 1864 N N . GLY A 1 236 ? -4.377 4.302 17.577 1.00 84.31 236 GLY A N 1
ATOM 1865 C CA . GLY A 1 236 ? -4.053 3.891 18.943 1.00 84.31 236 GLY A CA 1
ATOM 1866 C C . GLY A 1 236 ? -5.190 4.151 19.926 1.00 84.31 236 GLY A C 1
ATOM 1867 O O . GLY A 1 236 ? -5.544 3.267 20.704 1.00 84.31 236 GLY A O 1
ATOM 1868 N N . GLN A 1 237 ? -5.831 5.318 19.837 1.00 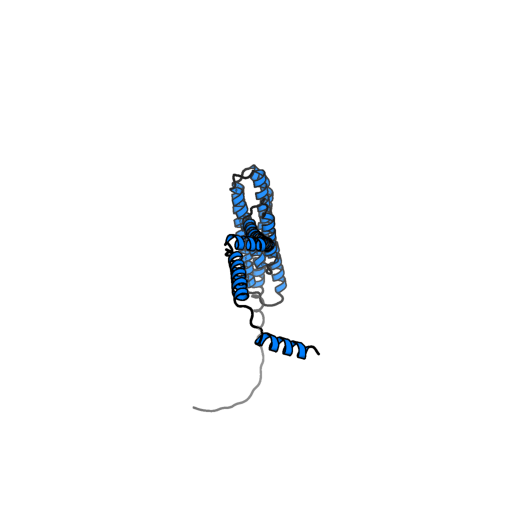86.31 237 GLN A N 1
ATOM 1869 C CA . GLN A 1 237 ? -7.026 5.632 20.624 1.00 86.31 237 GLN A CA 1
ATOM 1870 C C . GLN A 1 237 ? -8.170 4.662 20.310 1.00 86.31 237 GLN A C 1
ATOM 1872 O O . GLN A 1 237 ? -8.753 4.097 21.231 1.00 86.31 237 GLN A O 1
ATOM 1877 N N . SER A 1 238 ? -8.425 4.378 19.029 1.00 85.31 238 SER A N 1
ATOM 1878 C CA . SER A 1 238 ? -9.463 3.420 18.614 1.00 85.31 238 SER A CA 1
ATOM 1879 C C . SER A 1 238 ? -9.199 2.008 19.162 1.00 85.31 238 SER A C 1
ATOM 1881 O O . SER A 1 238 ? -10.123 1.328 19.608 1.00 85.31 238 SER A O 1
ATOM 1883 N N . ALA A 1 239 ? -7.937 1.563 19.170 1.00 84.56 239 ALA A N 1
ATOM 1884 C CA . ALA A 1 239 ? -7.545 0.272 19.739 1.00 84.56 239 ALA A CA 1
ATOM 1885 C C . ALA A 1 239 ? -7.732 0.221 21.266 1.00 84.56 239 ALA A C 1
ATOM 1887 O O . ALA A 1 239 ? -8.215 -0.783 21.796 1.00 84.56 239 ALA A O 1
ATOM 1888 N N . GLN A 1 240 ? -7.386 1.303 21.969 1.00 84.75 240 GLN A N 1
ATOM 1889 C CA . GLN A 1 240 ? -7.550 1.404 23.418 1.00 84.75 240 GLN A CA 1
ATOM 1890 C C . GLN A 1 240 ? -9.031 1.439 23.818 1.00 84.75 240 GLN A C 1
ATOM 1892 O O . GLN A 1 240 ? -9.440 0.704 24.711 1.00 84.75 240 GLN A O 1
ATOM 1897 N N . GLU A 1 241 ? -9.861 2.200 23.107 1.00 84.62 241 GLU A N 1
ATOM 1898 C CA . GLU A 1 241 ? -11.307 2.217 23.341 1.00 84.62 241 GLU A CA 1
ATOM 1899 C C . GLU A 1 241 ? -11.950 0.841 23.130 1.00 84.62 241 GLU A C 1
ATOM 1901 O O . GLU A 1 241 ? -12.850 0.452 23.874 1.00 84.62 241 GLU A O 1
ATOM 1906 N N . LEU A 1 242 ? -11.488 0.088 22.126 1.00 82.12 242 LEU A N 1
ATOM 1907 C CA . LEU A 1 242 ? -11.964 -1.269 21.864 1.00 82.12 242 LEU A CA 1
ATOM 1908 C C . LEU A 1 242 ? -11.604 -2.225 23.014 1.00 82.12 242 LEU A C 1
ATOM 1910 O O . LEU A 1 242 ? -12.425 -3.052 23.409 1.00 82.12 242 LEU A O 1
ATOM 1914 N N . LYS A 1 243 ? -10.409 -2.075 23.598 1.00 82.31 243 LYS A N 1
ATOM 1915 C CA . LYS A 1 243 ? -9.992 -2.806 24.804 1.00 82.31 243 LYS A CA 1
ATOM 1916 C C . LYS A 1 243 ? -10.859 -2.452 26.017 1.00 82.31 243 LYS A C 1
ATOM 1918 O O . LYS A 1 243 ? -11.279 -3.350 26.752 1.00 82.31 243 LYS A O 1
ATOM 1923 N N . ASP A 1 244 ? -11.126 -1.167 26.226 1.00 83.06 244 ASP A N 1
ATOM 1924 C CA . ASP A 1 244 ? -11.884 -0.680 27.382 1.00 83.06 244 ASP A CA 1
ATOM 1925 C C . ASP A 1 244 ? -13.354 -1.121 27.310 1.00 83.06 244 ASP A C 1
ATOM 1927 O O . ASP A 1 244 ? -13.909 -1.592 28.303 1.00 83.06 244 ASP A O 1
ATOM 1931 N N . GLN A 1 245 ? -13.966 -1.074 26.120 1.00 76.69 245 GLN A N 1
ATOM 1932 C CA . GLN A 1 245 ? -15.332 -1.558 25.901 1.00 76.69 245 GLN A CA 1
ATOM 1933 C C . GLN A 1 245 ? -15.468 -3.055 26.210 1.00 76.69 245 GLN A C 1
ATOM 1935 O O . GLN A 1 245 ? -16.427 -3.475 26.856 1.00 76.69 245 GLN A O 1
ATOM 1940 N N . LEU A 1 246 ? -14.492 -3.861 25.797 1.00 72.00 246 LEU A N 1
ATOM 1941 C CA . LEU A 1 246 ? -14.511 -5.303 26.041 1.00 72.00 246 LEU A CA 1
ATOM 1942 C C . LEU A 1 246 ? -14.245 -5.667 27.504 1.00 72.00 246 LEU A C 1
ATOM 1944 O O . LEU A 1 246 ? -14.829 -6.623 28.013 1.00 72.00 246 LEU A O 1
ATOM 1948 N N . SER A 1 247 ? -13.427 -4.874 28.197 1.00 69.38 247 SER A N 1
ATOM 1949 C CA . SER A 1 247 ? -13.210 -5.026 29.640 1.00 69.38 247 SER A CA 1
ATOM 1950 C C . SER A 1 247 ? -14.484 -4.695 30.432 1.00 69.38 247 SER A C 1
ATOM 1952 O O . SER A 1 247 ? -14.850 -5.436 31.343 1.00 69.38 247 SER A O 1
ATOM 1954 N N . ALA A 1 248 ? -15.218 -3.649 30.031 1.00 65.69 248 ALA A N 1
ATOM 1955 C CA . ALA A 1 248 ? -16.497 -3.279 30.640 1.00 65.69 248 ALA A CA 1
ATOM 1956 C C . ALA A 1 248 ? -17.608 -4.324 30.393 1.00 65.69 248 ALA A C 1
ATOM 1958 O O . ALA A 1 248 ? -18.387 -4.623 31.296 1.00 65.69 248 ALA A O 1
ATOM 1959 N N . GLU A 1 249 ? -17.666 -4.932 29.202 1.00 59.69 249 GLU A N 1
ATOM 1960 C CA . GLU A 1 249 ? -18.609 -6.024 28.893 1.00 59.69 249 GLU A CA 1
ATOM 1961 C C . GLU A 1 249 ? -18.318 -7.312 29.701 1.00 59.69 249 GLU A C 1
ATOM 1963 O O . GLU A 1 249 ? -19.236 -8.088 29.987 1.00 59.69 249 GLU A O 1
ATOM 1968 N N . GLY A 1 250 ? -17.061 -7.538 30.110 1.00 51.25 250 GLY A N 1
ATOM 1969 C CA . GLY A 1 250 ? -16.649 -8.663 30.960 1.00 51.25 250 GLY A CA 1
ATOM 1970 C C . GLY A 1 250 ? -17.064 -8.530 32.431 1.00 51.25 250 GLY A C 1
ATOM 1971 O O . GLY A 1 250 ? -17.404 -9.530 33.066 1.00 51.25 250 GLY A O 1
ATOM 1972 N N . GLU A 1 251 ? -17.107 -7.309 32.973 1.00 42.00 251 GLU A N 1
ATOM 1973 C CA . GLU A 1 251 ? -17.472 -7.064 34.378 1.00 42.00 251 GLU A CA 1
ATOM 1974 C C . GLU A 1 251 ? -18.993 -7.098 34.631 1.00 42.00 251 GLU A C 1
ATOM 1976 O O . GLU A 1 251 ? -19.432 -7.484 35.718 1.00 42.00 251 GLU A O 1
ATOM 1981 N N . ILE A 1 252 ? -19.832 -6.805 33.629 1.00 38.53 252 ILE A N 1
ATOM 1982 C CA . ILE A 1 252 ? -21.297 -6.733 33.814 1.00 38.53 252 ILE A CA 1
ATOM 1983 C C . ILE A 1 252 ? -21.953 -8.116 34.022 1.00 38.53 252 ILE A C 1
ATOM 1985 O O . ILE A 1 252 ? -23.048 -8.205 34.578 1.00 38.53 252 ILE A O 1
ATOM 1989 N N . LYS A 1 253 ? -21.280 -9.229 33.693 1.00 40.69 253 LYS A N 1
ATOM 1990 C CA . LYS A 1 253 ? -21.811 -10.587 33.955 1.00 40.69 253 LYS A CA 1
ATOM 1991 C C . LYS A 1 253 ? -21.428 -11.173 35.320 1.00 40.69 253 LYS A C 1
ATOM 1993 O O . LYS A 1 253 ? -21.996 -12.192 35.704 1.00 40.69 253 LYS A O 1
ATOM 1998 N N . GLY A 1 254 ? -20.532 -10.530 36.074 1.00 31.77 254 GLY A N 1
ATOM 1999 C CA . GLY A 1 254 ? -20.121 -10.984 37.412 1.00 31.77 254 GLY A CA 1
ATOM 2000 C C . GLY A 1 254 ? -20.979 -10.455 38.568 1.00 31.77 254 GLY A C 1
ATOM 2001 O O . GLY A 1 254 ? -21.005 -11.065 39.633 1.00 31.77 254 GLY A O 1
ATOM 2002 N N . ALA A 1 255 ? -21.705 -9.348 38.374 1.00 32.06 255 ALA A N 1
ATOM 2003 C CA . ALA A 1 255 ? -22.383 -8.637 39.466 1.00 32.06 255 ALA A CA 1
ATOM 2004 C C . ALA A 1 255 ? -23.903 -8.893 39.576 1.00 32.06 255 ALA A C 1
ATOM 2006 O O . ALA A 1 255 ? -24.531 -8.407 40.512 1.00 32.06 255 ALA A O 1
ATOM 2007 N N . ALA A 1 256 ? -24.508 -9.664 38.662 1.00 32.25 256 ALA A N 1
ATOM 2008 C CA . ALA A 1 256 ? -25.968 -9.830 38.588 1.00 32.25 256 ALA A CA 1
ATOM 2009 C C . ALA A 1 256 ? -26.510 -11.220 38.999 1.00 32.25 256 ALA A C 1
ATOM 2011 O O . ALA A 1 256 ? -27.662 -11.517 38.701 1.00 32.25 256 ALA A O 1
ATOM 2012 N N . THR A 1 257 ? -25.734 -12.086 39.674 1.00 3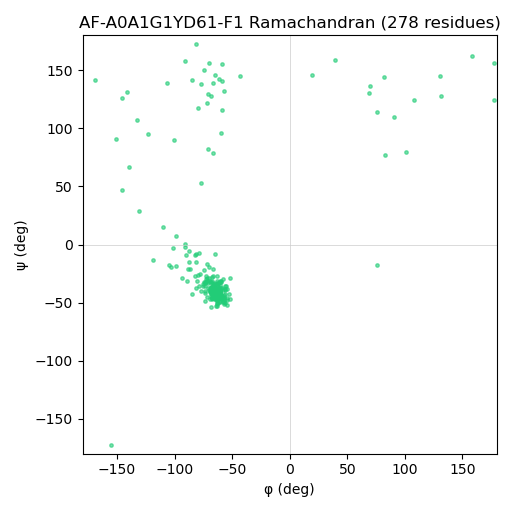2.25 257 THR A N 1
ATOM 2013 C CA . THR A 1 257 ? -26.245 -13.407 40.141 1.00 32.25 257 THR A CA 1
ATOM 2014 C C . THR A 1 257 ? -25.944 -13.730 41.611 1.00 32.25 257 THR A C 1
ATOM 2016 O O . THR A 1 257 ? -25.838 -14.898 41.969 1.00 32.25 257 THR A O 1
ATOM 2019 N N . SER A 1 258 ? -25.830 -12.728 42.488 1.00 33.50 258 SER A N 1
ATOM 2020 C CA . SER A 1 258 ? -25.616 -12.993 43.922 1.00 33.50 258 SER A CA 1
ATOM 2021 C C . SER A 1 258 ? -26.288 -11.980 44.844 1.00 33.50 258 SER A C 1
ATOM 2023 O O . SER A 1 258 ? -25.662 -11.529 45.794 1.00 33.50 258 SER A O 1
ATOM 2025 N N . THR A 1 259 ? -27.558 -11.647 44.614 1.00 32.69 259 THR A N 1
ATOM 2026 C CA . THR A 1 259 ? -28.382 -11.112 45.704 1.00 32.69 259 THR A CA 1
ATOM 2027 C C . THR A 1 259 ? -29.814 -11.585 45.540 1.00 32.69 259 THR A C 1
ATOM 2029 O O . THR A 1 259 ? -30.434 -11.349 44.509 1.00 32.69 259 THR A O 1
ATOM 2032 N N . ASP A 1 260 ? -30.303 -12.188 46.619 1.00 30.80 260 ASP A N 1
ATOM 2033 C CA . ASP A 1 260 ? -31.707 -12.377 46.977 1.00 30.80 260 ASP A CA 1
ATOM 2034 C C . ASP A 1 260 ? -32.308 -13.764 46.712 1.00 30.80 260 ASP A C 1
ATOM 2036 O O . ASP A 1 260 ? -33.034 -13.977 45.750 1.00 30.80 260 ASP A O 1
ATOM 2040 N N . GLN A 1 261 ? -32.014 -14.709 47.616 1.00 30.06 261 GLN A N 1
ATOM 2041 C CA . GLN A 1 261 ? -33.057 -15.354 48.428 1.00 30.06 261 GLN A CA 1
ATOM 2042 C C . GLN A 1 261 ? -32.461 -15.792 49.774 1.00 30.06 261 GLN A C 1
ATOM 2044 O O . GLN A 1 261 ? -31.961 -16.904 49.934 1.00 30.06 261 GLN A O 1
ATOM 2049 N N . ALA A 1 262 ? -32.535 -14.896 50.756 1.00 31.80 262 ALA A N 1
ATOM 2050 C CA . ALA A 1 262 ? -32.543 -15.249 52.168 1.00 31.80 262 ALA A CA 1
ATOM 2051 C C . ALA A 1 262 ? -33.818 -14.655 52.772 1.00 31.80 262 ALA A C 1
ATOM 2053 O O . ALA A 1 262 ? -33.854 -13.483 53.132 1.00 31.80 262 ALA A O 1
ATOM 2054 N N . VAL A 1 263 ? -34.874 -15.464 52.856 1.00 32.53 263 VAL A N 1
ATOM 2055 C CA . VAL A 1 263 ? -36.004 -15.204 53.753 1.00 32.53 263 VAL A CA 1
ATOM 2056 C C . VAL A 1 263 ? -36.308 -16.501 54.493 1.00 32.53 263 VAL A C 1
ATOM 2058 O O . VAL A 1 263 ? -36.804 -17.474 53.928 1.00 32.53 263 VAL A O 1
ATOM 2061 N N . GLU A 1 264 ? -35.950 -16.499 55.770 1.00 33.28 264 GLU A N 1
ATOM 2062 C CA . GLU A 1 264 ? -36.335 -17.483 56.774 1.00 33.28 264 GLU A CA 1
ATOM 2063 C C . GLU A 1 264 ? -37.848 -17.381 57.089 1.00 33.28 264 GLU A C 1
ATOM 2065 O O . GLU A 1 264 ? -38.317 -16.291 57.394 1.00 33.28 264 GLU A O 1
ATOM 2070 N N . THR A 1 265 ? -38.557 -18.530 57.002 1.00 36.44 265 THR A N 1
ATOM 2071 C CA . THR A 1 265 ? -39.595 -19.159 57.895 1.00 36.44 265 THR A CA 1
ATOM 2072 C C . THR A 1 265 ? -40.684 -18.313 58.619 1.00 36.44 265 THR A C 1
ATOM 2074 O O . THR A 1 265 ? -40.421 -17.146 58.874 1.00 36.44 265 THR A O 1
ATOM 2077 N N . PRO A 1 266 ? -41.870 -18.844 59.083 1.00 45.88 266 PRO A N 1
ATOM 2078 C CA . PRO A 1 266 ? -42.066 -20.153 59.771 1.00 45.88 266 PRO A CA 1
ATOM 2079 C C . PRO A 1 266 ? -43.476 -20.853 59.697 1.00 45.88 266 PRO A C 1
ATOM 2081 O O . PRO A 1 266 ? -44.411 -20.359 59.078 1.00 45.88 266 PRO A O 1
ATOM 2084 N N . VAL A 1 267 ? -43.608 -21.957 60.473 1.00 32.03 267 VAL A N 1
ATOM 2085 C CA . VAL A 1 267 ? -44.823 -22.604 61.078 1.00 32.03 267 VAL A CA 1
ATOM 2086 C C . VAL A 1 267 ? -45.525 -23.691 60.220 1.00 32.03 267 VAL A C 1
ATOM 2088 O O . VAL A 1 267 ? -46.030 -23.377 59.155 1.00 32.03 267 VAL A O 1
ATOM 2091 N N . GLN A 1 268 ? -45.517 -25.014 60.490 1.00 32.97 268 GLN A N 1
ATOM 2092 C CA . GLN A 1 268 ? -45.863 -25.910 61.632 1.00 32.97 268 GLN A CA 1
ATOM 2093 C C . GLN A 1 268 ? -47.168 -26.697 61.343 1.00 32.97 268 GLN A C 1
ATOM 2095 O O . GLN A 1 268 ? -48.213 -26.087 61.145 1.00 32.97 268 GLN A O 1
ATOM 2100 N N . SER A 1 269 ? -47.103 -28.040 61.428 1.00 31.48 269 SER A N 1
ATOM 2101 C CA . SER A 1 269 ? -48.086 -28.955 62.069 1.00 31.48 269 SER A CA 1
ATOM 2102 C C . SER A 1 269 ? -48.549 -30.186 61.257 1.00 31.48 269 SER A C 1
ATOM 2104 O O . SER A 1 269 ? -49.099 -30.052 60.170 1.00 31.48 269 SER A O 1
ATOM 2106 N N . ALA A 1 270 ? -48.423 -31.343 61.936 1.00 33.94 270 ALA A N 1
ATOM 2107 C CA . ALA A 1 270 ? -49.148 -32.625 61.826 1.00 33.94 270 ALA A CA 1
ATOM 2108 C C . ALA A 1 270 ? -48.944 -33.483 60.557 1.00 33.94 270 ALA A C 1
ATOM 2110 O O . ALA A 1 270 ? -49.112 -33.013 59.446 1.00 33.94 270 ALA A O 1
ATOM 2111 N N . GLY A 1 271 ? -48.653 -34.785 60.612 1.00 30.56 271 GLY A N 1
ATOM 2112 C CA . GLY A 1 271 ? -48.532 -35.760 61.697 1.00 30.56 271 GLY A CA 1
ATOM 2113 C C . GLY A 1 271 ? -48.713 -37.179 61.121 1.00 30.56 271 GLY A C 1
ATOM 2114 O O . GLY A 1 271 ? -49.346 -37.320 60.076 1.00 30.56 271 GLY A O 1
ATOM 2115 N N . THR A 1 272 ? -48.275 -38.205 61.877 1.00 35.03 272 THR A N 1
ATOM 2116 C CA . THR A 1 272 ? -48.658 -39.647 61.772 1.00 35.03 272 THR A CA 1
ATOM 2117 C C . THR A 1 272 ? -48.139 -40.412 60.519 1.00 35.03 272 THR A C 1
ATOM 2119 O O . THR A 1 272 ? -48.173 -39.873 59.427 1.00 35.03 272 THR A O 1
ATOM 2122 N N . THR A 1 273 ? -47.612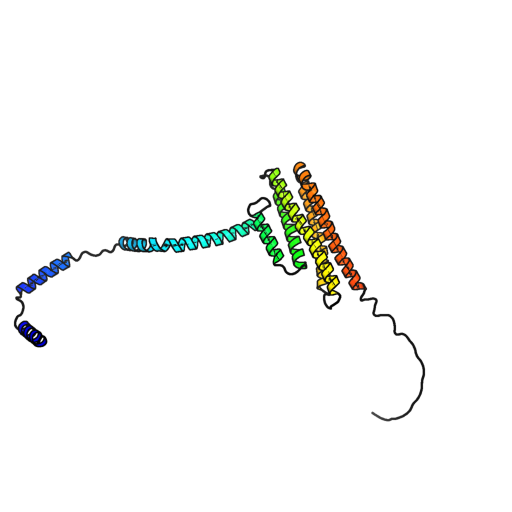 -41.650 60.516 1.00 37.25 273 THR A N 1
ATOM 2123 C CA . THR A 1 273 ? -47.6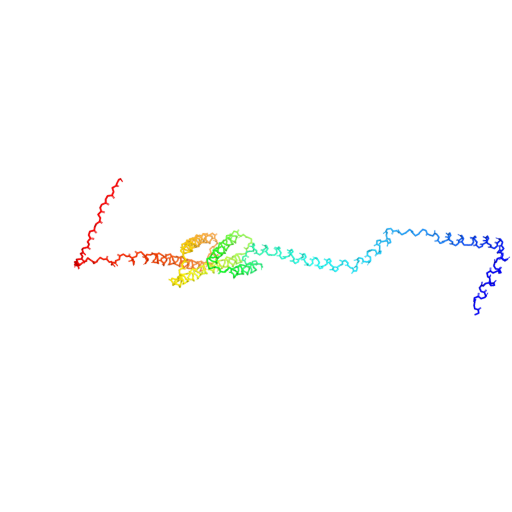87 -42.835 61.399 1.00 37.25 273 THR A CA 1
ATOM 2124 C C . THR A 1 273 ? -46.621 -43.873 60.962 1.00 37.25 273 THR A C 1
ATOM 2126 O O . THR A 1 273 ? -46.388 -44.025 59.769 1.00 37.25 273 THR A O 1
ATOM 2129 N N . THR A 1 274 ? -46.003 -44.529 61.955 1.00 38.78 274 THR A N 1
ATOM 2130 C CA . THR A 1 274 ? -45.364 -45.873 62.069 1.00 38.78 274 THR A CA 1
ATOM 2131 C C . THR A 1 274 ? -44.900 -46.709 60.864 1.00 38.78 274 THR A C 1
ATOM 2133 O O . THR A 1 274 ? -45.616 -46.861 59.881 1.00 38.78 274 THR A O 1
ATOM 2136 N N . ASP A 1 275 ? -43.793 -47.426 61.118 1.00 38.53 275 ASP A N 1
ATOM 2137 C CA . ASP A 1 275 ? -43.597 -48.906 61.137 1.00 38.53 275 ASP A CA 1
ATOM 2138 C C . ASP A 1 275 ? -42.369 -49.314 60.294 1.00 38.53 275 ASP A C 1
ATOM 2140 O O . ASP A 1 275 ? -42.157 -48.753 59.228 1.00 38.53 275 ASP A O 1
ATOM 2144 N N . ASN A 1 276 ? -41.538 -50.317 60.578 1.00 38.81 276 ASN A N 1
ATOM 2145 C CA . ASN A 1 276 ? -41.070 -51.074 61.742 1.00 38.81 276 ASN A CA 1
ATOM 2146 C C . ASN A 1 276 ? -40.125 -52.150 61.146 1.00 38.81 276 ASN A C 1
ATOM 2148 O O . ASN A 1 276 ? -40.309 -52.561 60.003 1.00 38.81 276 ASN A O 1
ATOM 2152 N N . THR A 1 277 ? -39.194 -52.652 61.961 1.00 40.12 277 THR A N 1
ATOM 2153 C CA . THR A 1 277 ? -38.722 -54.050 61.936 1.00 40.12 277 THR A CA 1
ATOM 2154 C C . THR A 1 277 ? -37.760 -54.529 60.823 1.00 40.12 277 THR A C 1
ATOM 2156 O O . THR A 1 277 ? -38.146 -54.757 59.684 1.00 40.12 277 THR A O 1
ATOM 2159 N N . THR A 1 278 ? -36.535 -54.859 61.293 1.00 44.84 278 THR A N 1
ATOM 2160 C CA . THR A 1 278 ? -35.880 -56.190 61.150 1.00 44.84 278 THR A CA 1
ATOM 2161 C C . THR A 1 278 ? -35.177 -56.492 59.819 1.00 44.84 278 THR A C 1
ATOM 2163 O O . THR A 1 278 ? -35.687 -56.167 58.762 1.00 44.84 278 THR A O 1
ATOM 2166 N N . GLN A 1 279 ? -34.056 -57.206 59.730 1.00 43.25 279 GLN A N 1
ATOM 2167 C CA . GLN A 1 279 ? -33.022 -57.739 60.626 1.00 43.25 279 GLN A CA 1
ATOM 2168 C C . GLN A 1 279 ? -32.113 -58.526 59.664 1.00 43.25 279 GLN A C 1
ATOM 2170 O O . GLN A 1 279 ? -32.640 -59.336 58.905 1.00 43.25 279 GLN A O 1
ATOM 2175 N N . ASP A 1 280 ? -30.819 -58.211 59.650 1.00 48.19 280 ASP A N 1
ATOM 2176 C CA . ASP A 1 280 ? -29.640 -59.095 59.501 1.00 48.19 280 ASP A CA 1
ATOM 2177 C C . ASP A 1 280 ? -28.436 -58.319 58.947 1.00 48.19 280 ASP A C 1
ATOM 2179 O O . ASP A 1 280 ? -28.592 -57.576 57.949 1.00 48.19 280 ASP A O 1
#

Mean predicted aligned error: 18.87 Å

pLDDT: mean 74.63, std 17.79, range [30.06, 95.0]

Secondary structure (DSSP, 8-state):
-HHHHHHHHHHHHHH-PPPHHHHHHHHHHHHHHHHHH-------HHHHHHHHHHHHHHHSHHHHHHHHHHHHHHHHHHHHHHHHHT--TTSTTHHHHHHHHHHHHHH---HHHHHHHHHHHHHHHHHHHHHHHT-SSS-HHHHHHHHHHHHHHHHHHHHHHHHHHHHHHHHHHHHTTSS--SHHHHHHHHHHHHHHHHHHHHHHHHHHHHHTS-HHHHHHHHHHHHHHHHHHHHHHHHHHHHHHHHHHHHHTTTSSSS----------------------

InterPro domains:
  IPR043725 Domain of unknown function DUF5667 [PF18915] (88-176)

Nearest PDB structures (foldseek):
  4tql-assembly1_A  TM=3.418E-01  e=5.199E-01  synthetic construct
  3jbr-assembly1_E  TM=3.128E-01  e=4.120E+00  Oryctolagus cuniculus

Solvent-accessible surface area (backbone atoms only — not comparable to full-atom values): 16082 Å² total; per-residue (Å²): 123,70,76,58,58,59,51,54,54,55,54,52,55,72,74,57,71,79,59,69,68,57,54,52,50,53,50,53,51,51,51,51,51,54,60,68,66,62,63,80,82,74,77,44,73,67,57,56,48,52,53,50,51,60,59,43,70,76,61,52,58,61,62,50,50,51,48,49,50,49,46,50,50,53,53,47,47,56,52,49,54,56,50,14,73,72,40,45,62,90,39,92,42,23,65,54,32,54,51,52,54,50,50,55,52,72,71,49,86,50,62,67,60,44,40,53,52,30,51,52,50,28,52,50,26,51,54,46,39,54,54,56,72,69,54,81,90,57,55,68,70,58,48,43,50,28,42,49,50,28,53,51,52,25,33,52,27,38,42,46,38,26,53,41,46,48,52,49,46,51,49,56,69,65,44,77,83,57,88,88,70,74,68,60,52,59,54,48,39,53,47,36,46,51,52,27,53,52,48,53,54,50,46,57,50,48,52,55,55,47,69,72,48,54,74,71,52,36,66,76,40,47,67,60,50,57,52,34,53,50,34,42,51,50,22,36,50,40,26,48,52,47,42,51,55,53,54,53,64,60,53,66,74,72,74,76,81,82,83,86,89,86,78,84,86,87,89,91,84,87,79,91,82,90,88,80,84,90,87,135

Organism: NCBI:txid1797541